Protein AF-A0A524NDJ4-F1 (afdb_monomer_lite)

pLDDT: mean 71.88, std 26.7, range [24.34, 98.19]

Foldseek 3Di:
DDDLAEWWQFDAQDFDDDPATDQFHGFDSALQRGQRHHPDDPPDDWDWDWDDDAQKIWIDINNHTRDIAGADPDDDADPSNVRHGADLAKDDKDKDPADDPDDDDDDPDDDDADDSPGDDPDDHDPDVVVSNVSSVLSPDPPPDPDDDDDDDDDDDDTITIGDIRDDDDDDDDDPDDDDDDDDDDDPDDDDDDDDDDDDDDDDDDDD

Structure (mmCIF, N/CA/C/O backbone):
data_AF-A0A524NDJ4-F1
#
_entry.id   AF-A0A524NDJ4-F1
#
loop_
_atom_site.group_PDB
_atom_site.id
_atom_site.type_symbol
_atom_site.label_atom_id
_atom_site.label_alt_id
_atom_site.label_comp_id
_atom_site.label_asym_id
_atom_site.label_entity_id
_atom_site.label_seq_id
_atom_site.pdbx_PDB_ins_code
_atom_site.Cartn_x
_atom_site.Cartn_y
_atom_site.Cartn_z
_atom_site.occupancy
_atom_site.B_iso_or_equiv
_atom_site.auth_seq_id
_atom_site.auth_comp_id
_atom_site.auth_asym_id
_atom_site.auth_atom_id
_atom_site.pdbx_PDB_model_num
ATOM 1 N N . GLY A 1 1 ? 8.875 11.543 -3.351 1.00 58.53 1 GLY A N 1
ATOM 2 C CA . GLY A 1 1 ? 9.087 11.482 -1.891 1.00 58.53 1 GLY A CA 1
ATOM 3 C C . GLY A 1 1 ? 8.157 10.458 -1.271 1.00 58.53 1 GLY A C 1
ATOM 4 O O . GLY A 1 1 ? 7.139 10.135 -1.882 1.00 58.53 1 GLY A O 1
ATOM 5 N N . TRP A 1 2 ? 8.506 9.949 -0.090 1.00 69.38 2 TRP A N 1
ATOM 6 C CA . TRP A 1 2 ? 7.704 8.969 0.651 1.00 69.38 2 TRP A CA 1
ATOM 7 C C . TRP A 1 2 ? 6.523 9.639 1.365 1.00 69.38 2 TRP A C 1
ATOM 9 O O . TRP A 1 2 ? 6.675 10.766 1.848 1.00 69.38 2 TRP A O 1
ATOM 19 N N . PRO A 1 3 ? 5.351 8.985 1.448 1.00 73.50 3 PRO A N 1
ATOM 20 C CA . PRO A 1 3 ? 4.228 9.531 2.195 1.00 73.50 3 PRO A CA 1
ATOM 21 C C . PRO A 1 3 ? 4.535 9.499 3.696 1.00 73.50 3 PRO A C 1
ATOM 23 O O . PRO A 1 3 ? 4.896 8.463 4.250 1.00 73.50 3 PRO A O 1
ATOM 26 N N . ALA A 1 4 ? 4.322 10.617 4.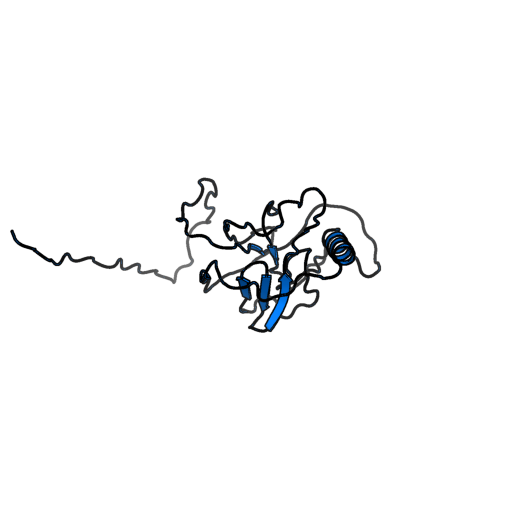385 1.00 83.75 4 ALA A N 1
ATOM 27 C CA . ALA A 1 4 ? 4.364 10.628 5.848 1.00 83.75 4 ALA A CA 1
ATOM 28 C C . ALA A 1 4 ? 3.087 10.033 6.473 1.00 83.75 4 ALA A C 1
ATOM 30 O O . ALA A 1 4 ? 3.078 9.701 7.656 1.00 83.75 4 ALA A O 1
ATOM 31 N N . LYS A 1 5 ? 1.988 9.945 5.706 1.00 89.44 5 LYS A N 1
ATOM 32 C CA . LYS A 1 5 ? 0.666 9.533 6.193 1.00 89.44 5 LYS A CA 1
ATOM 33 C C . LYS A 1 5 ? -0.017 8.535 5.264 1.00 89.44 5 LYS A C 1
ATOM 35 O O . LYS A 1 5 ? 0.136 8.626 4.049 1.00 89.44 5 LYS A O 1
ATOM 40 N N . GLY A 1 6 ? -0.836 7.660 5.843 1.00 91.56 6 GLY A N 1
ATOM 41 C CA . GLY A 1 6 ? -1.653 6.701 5.100 1.00 91.56 6 GLY A CA 1
ATOM 42 C C . GLY A 1 6 ? -0.872 5.499 4.573 1.00 91.56 6 GLY A C 1
ATOM 43 O O . GLY A 1 6 ? 0.225 5.192 5.043 1.00 91.56 6 GLY A O 1
ATOM 44 N N . TYR A 1 7 ? -1.465 4.808 3.600 1.00 93.38 7 TYR A N 1
ATOM 45 C CA . TYR A 1 7 ? -0.903 3.599 3.005 1.00 93.38 7 TYR A CA 1
ATOM 46 C C . TYR A 1 7 ? -0.592 3.776 1.538 1.00 93.38 7 TYR A C 1
ATOM 48 O O . TYR A 1 7 ? -1.306 4.447 0.796 1.00 93.38 7 TYR A O 1
ATOM 56 N 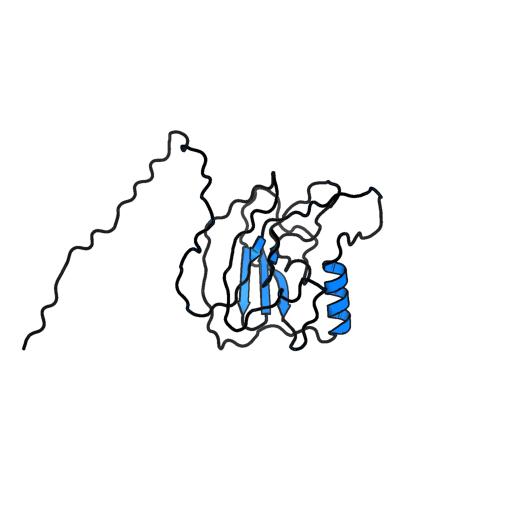N . GLU A 1 8 ? 0.463 3.088 1.145 1.00 92.06 8 GLU A N 1
ATOM 57 C CA . GLU A 1 8 ? 1.015 3.037 -0.189 1.00 92.06 8 GLU A CA 1
ATOM 58 C C . GLU A 1 8 ? 0.610 1.697 -0.818 1.00 92.06 8 GLU A C 1
ATOM 60 O O . GLU A 1 8 ? 1.023 0.640 -0.344 1.00 92.06 8 GLU A O 1
ATOM 65 N N . CYS A 1 9 ? -0.250 1.733 -1.838 1.00 94.50 9 CYS A N 1
ATOM 66 C CA . CYS A 1 9 ? -0.604 0.563 -2.639 1.00 94.50 9 CYS A CA 1
ATOM 67 C C . CYS A 1 9 ? 0.308 0.489 -3.870 1.00 94.50 9 CYS A C 1
ATOM 69 O O . CYS A 1 9 ? 0.137 1.230 -4.843 1.00 94.50 9 CYS A O 1
ATOM 71 N N . GLN A 1 10 ? 1.282 -0.408 -3.798 1.00 92.69 10 GLN A N 1
ATOM 72 C CA . GLN A 1 10 ? 2.419 -0.505 -4.705 1.00 92.69 10 GLN A CA 1
ATOM 73 C C . GLN A 1 10 ? 2.003 -0.754 -6.156 1.00 92.69 10 GLN A C 1
ATOM 75 O O . GLN A 1 10 ? 1.121 -1.583 -6.400 1.00 92.69 10 GLN A O 1
ATOM 80 N N . VAL A 1 11 ? 2.689 -0.102 -7.098 1.00 91.25 11 VAL A N 1
ATOM 81 C CA . VAL A 1 11 ? 2.641 -0.352 -8.546 1.00 91.25 11 VAL A CA 1
ATOM 82 C C . VAL A 1 11 ? 4.051 -0.729 -9.011 1.00 91.25 11 VAL A C 1
ATOM 84 O O . VAL A 1 11 ? 4.899 0.129 -9.204 1.00 91.25 11 VAL A O 1
ATOM 87 N N . LEU A 1 12 ? 4.318 -2.019 -9.199 1.00 89.81 12 LEU A N 1
ATOM 88 C CA . LEU A 1 12 ? 5.576 -2.524 -9.756 1.00 89.81 12 LEU A CA 1
ATOM 89 C C . LEU A 1 12 ? 5.376 -3.931 -10.312 1.00 89.81 12 LEU A C 1
ATOM 91 O O . LEU A 1 12 ? 5.031 -4.847 -9.567 1.00 89.81 12 LEU A O 1
ATOM 95 N N . ASN A 1 13 ? 5.614 -4.121 -11.606 1.00 88.31 13 ASN A N 1
ATOM 96 C CA . ASN A 1 13 ? 5.444 -5.430 -12.241 1.00 88.31 13 ASN A CA 1
ATOM 97 C C . ASN A 1 13 ? 6.769 -6.181 -12.391 1.00 88.31 13 ASN A C 1
ATOM 99 O O . ASN A 1 13 ? 6.789 -7.404 -12.270 1.00 88.31 13 ASN A O 1
ATOM 103 N N . SER A 1 14 ? 7.874 -5.469 -12.598 1.00 82.50 14 SER A N 1
ATOM 104 C CA . SER A 1 14 ? 9.197 -6.062 -12.737 1.00 82.50 14 SER A CA 1
ATOM 105 C C . SER A 1 14 ? 10.231 -5.314 -11.911 1.00 82.50 14 SER A C 1
ATOM 107 O O . SER A 1 14 ? 10.083 -4.141 -11.575 1.00 82.50 14 SER A O 1
ATOM 109 N N . THR A 1 15 ? 11.293 -6.024 -11.560 1.00 77.06 15 THR A N 1
ATOM 110 C CA . THR A 1 15 ? 12.385 -5.494 -10.754 1.00 77.06 15 THR A CA 1
ATOM 111 C C . THR A 1 15 ? 13.563 -5.217 -11.671 1.00 77.06 15 THR A C 1
ATOM 113 O O . THR A 1 15 ? 14.050 -6.133 -12.337 1.00 77.06 15 THR A O 1
ATOM 116 N N . ILE A 1 16 ? 14.044 -3.980 -11.708 1.00 69.62 16 ILE A N 1
ATOM 117 C CA . ILE A 1 16 ? 15.276 -3.662 -12.430 1.00 69.62 16 ILE A CA 1
ATOM 118 C C . ILE A 1 16 ? 16.456 -4.015 -11.513 1.00 69.62 16 ILE A C 1
ATOM 120 O O . ILE A 1 16 ? 16.467 -3.571 -10.362 1.00 69.62 16 ILE A O 1
ATOM 124 N N . PRO A 1 17 ? 17.437 -4.809 -11.979 1.00 65.44 17 PRO A N 1
ATOM 125 C CA . PRO A 1 17 ? 18.647 -5.067 -11.212 1.00 65.44 17 PRO A CA 1
ATOM 126 C C . PRO A 1 17 ? 19.398 -3.767 -10.904 1.00 65.44 17 PRO A C 1
ATOM 128 O O . PRO A 1 17 ? 19.637 -2.946 -11.787 1.00 65.44 17 PRO A O 1
ATOM 131 N N . GLY A 1 18 ? 19.791 -3.611 -9.646 1.00 64.62 18 GLY A N 1
ATOM 132 C CA . GLY A 1 18 ? 20.558 -2.484 -9.126 1.00 64.62 18 GLY A CA 1
ATOM 133 C C . GLY A 1 18 ? 20.988 -2.770 -7.688 1.00 64.62 18 GLY A C 1
ATOM 134 O O . GLY A 1 18 ? 20.806 -3.886 -7.196 1.00 64.62 18 GLY A O 1
ATOM 135 N N . ASP A 1 19 ? 21.531 -1.768 -6.997 1.00 66.25 19 ASP A N 1
ATOM 136 C CA . ASP A 1 19 ? 22.015 -1.921 -5.613 1.00 66.25 19 ASP A CA 1
ATOM 137 C C . ASP A 1 19 ? 20.895 -2.324 -4.642 1.00 66.25 19 ASP A C 1
ATOM 139 O O . ASP A 1 19 ? 21.097 -3.098 -3.700 1.00 66.25 19 ASP A O 1
ATOM 143 N N . TYR A 1 20 ? 19.687 -1.826 -4.911 1.00 71.00 20 TYR A N 1
ATOM 144 C CA . TYR A 1 20 ? 18.453 -2.263 -4.285 1.00 71.00 20 TYR A CA 1
ATOM 145 C C . TYR A 1 20 ? 17.540 -2.904 -5.325 1.00 71.00 20 TYR A C 1
ATOM 147 O O . TYR A 1 20 ? 17.194 -2.287 -6.330 1.00 71.00 20 TYR A O 1
ATOM 155 N N . MET A 1 21 ? 17.106 -4.127 -5.036 1.00 75.12 21 MET A N 1
ATOM 156 C CA . MET A 1 21 ? 16.065 -4.803 -5.792 1.00 75.12 21 MET A CA 1
ATOM 157 C C . MET A 1 21 ? 14.775 -4.763 -4.972 1.00 75.12 21 MET A C 1
ATOM 159 O O . MET A 1 21 ? 14.687 -5.360 -3.898 1.00 75.12 21 MET A O 1
ATOM 163 N N . GLU A 1 22 ? 13.786 -4.016 -5.460 1.00 84.06 22 GLU A N 1
ATOM 164 C CA . GLU A 1 22 ? 12.467 -3.970 -4.835 1.00 84.06 22 GLU A CA 1
ATOM 165 C C . GLU A 1 22 ? 11.721 -5.269 -5.126 1.00 84.06 22 GLU A C 1
ATOM 167 O O . GLU A 1 22 ? 11.470 -5.582 -6.279 1.00 84.06 22 GLU A O 1
ATOM 172 N N . HIS A 1 23 ? 11.343 -6.012 -4.091 1.00 85.69 23 HIS A N 1
ATOM 173 C CA . HIS A 1 23 ? 10.599 -7.265 -4.239 1.00 85.69 23 HIS A CA 1
ATOM 174 C C . HIS A 1 23 ? 9.114 -7.130 -3.891 1.00 85.69 23 HIS A C 1
ATOM 176 O O . HIS A 1 23 ? 8.357 -8.078 -4.082 1.00 85.69 23 HIS A O 1
ATOM 182 N N . LYS A 1 24 ? 8.684 -5.975 -3.377 1.00 90.50 24 LYS A N 1
ATOM 183 C CA . LYS A 1 24 ? 7.279 -5.664 -3.107 1.00 90.50 24 LYS A CA 1
ATOM 184 C C . LYS A 1 24 ? 6.656 -5.192 -4.418 1.00 90.50 24 LYS A C 1
ATOM 186 O O . LYS A 1 24 ? 7.003 -4.129 -4.932 1.00 90.50 24 LYS A O 1
ATOM 191 N N . LEU A 1 25 ? 5.768 -6.008 -4.971 1.00 92.06 25 LEU A N 1
ATOM 192 C CA . LEU A 1 25 ? 5.211 -5.850 -6.315 1.00 92.06 25 LEU A CA 1
ATOM 193 C C . LEU A 1 25 ? 3.777 -5.312 -6.281 1.00 92.06 25 LEU A C 1
ATOM 195 O O . LEU A 1 25 ? 3.197 -5.104 -5.209 1.00 92.06 25 LEU A O 1
ATOM 199 N N . SER A 1 26 ? 3.210 -5.083 -7.465 1.00 93.81 26 SER A N 1
ATOM 200 C CA . SER A 1 26 ? 1.846 -4.597 -7.679 1.00 93.81 26 SER A CA 1
ATOM 201 C C . SER A 1 26 ? 0.826 -5.335 -6.817 1.00 93.81 26 SER A C 1
ATOM 203 O O . SER A 1 26 ? 0.775 -6.564 -6.797 1.00 93.81 26 SER A O 1
ATOM 205 N N . GLY A 1 27 ? 0.004 -4.566 -6.105 1.00 94.69 27 GLY A N 1
ATOM 206 C CA . GLY A 1 27 ? -0.961 -5.090 -5.138 1.00 94.69 27 GLY A CA 1
ATOM 207 C C . GLY A 1 27 ? -0.459 -5.091 -3.693 1.00 94.69 27 GLY A C 1
ATOM 208 O O . GLY A 1 27 ? -1.268 -5.240 -2.785 1.00 94.69 27 GLY A O 1
ATOM 209 N N . SER A 1 28 ? 0.833 -4.883 -3.434 1.00 95.94 28 SER A N 1
ATOM 210 C CA . SER A 1 28 ? 1.324 -4.767 -2.055 1.00 95.94 28 SER A CA 1
AT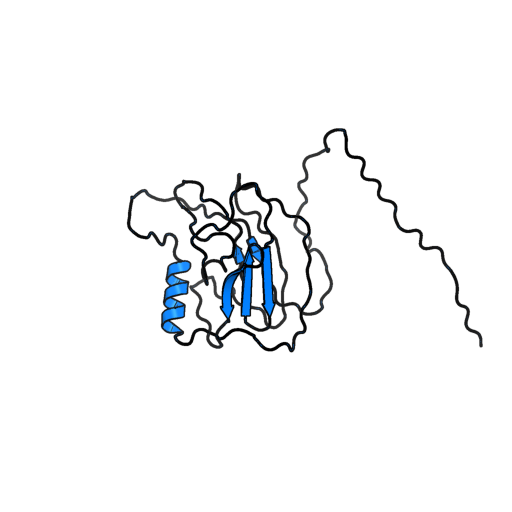OM 211 C C . SER A 1 28 ? 0.729 -3.549 -1.349 1.00 95.94 28 SER A C 1
ATOM 213 O O . SER A 1 28 ? 0.743 -2.445 -1.890 1.00 95.94 28 SER A O 1
ATOM 215 N N . ILE A 1 29 ? 0.311 -3.725 -0.099 1.00 95.75 29 ILE A N 1
ATOM 216 C CA . ILE A 1 29 ? 0.190 -2.637 0.872 1.00 95.75 29 ILE A CA 1
ATOM 217 C C . ILE A 1 29 ? 1.594 -2.453 1.447 1.00 95.75 29 ILE A C 1
ATOM 219 O O . ILE A 1 29 ? 2.018 -3.187 2.345 1.00 95.75 29 ILE A O 1
ATOM 223 N N . TYR A 1 30 ? 2.350 -1.536 0.848 1.00 92.19 30 TYR A N 1
ATOM 224 C CA . TYR A 1 30 ? 3.804 -1.486 0.936 1.00 92.19 30 TYR A CA 1
ATOM 225 C C . TYR A 1 30 ? 4.301 -1.492 2.385 1.00 92.19 30 TYR A C 1
ATOM 227 O O . TYR A 1 30 ? 3.903 -0.648 3.199 1.00 92.19 30 TYR A O 1
ATOM 235 N N . ALA A 1 31 ? 5.200 -2.443 2.662 1.00 90.94 31 ALA A N 1
ATOM 236 C CA . ALA A 1 31 ? 5.851 -2.683 3.950 1.00 90.94 31 ALA A CA 1
ATOM 237 C C . ALA A 1 31 ? 4.908 -3.099 5.100 1.00 90.94 31 ALA A C 1
ATOM 239 O O . ALA A 1 31 ? 5.311 -3.095 6.259 1.00 90.94 31 ALA A O 1
ATOM 240 N N . VAL A 1 32 ? 3.675 -3.500 4.776 1.00 93.50 32 VAL A N 1
ATOM 241 C CA . VAL A 1 32 ? 2.678 -3.991 5.743 1.00 93.50 32 VAL A CA 1
ATOM 242 C C . VAL A 1 32 ? 2.147 -5.358 5.316 1.00 93.50 32 VAL A C 1
ATOM 244 O O . VAL A 1 32 ? 2.192 -6.316 6.086 1.00 93.50 32 VAL A O 1
ATOM 247 N N . ARG A 1 33 ? 1.701 -5.482 4.061 1.00 94.81 33 ARG A N 1
ATOM 248 C CA . ARG A 1 33 ? 1.271 -6.740 3.432 1.00 94.81 33 ARG A CA 1
ATOM 249 C C . ARG A 1 33 ? 1.726 -6.765 1.985 1.00 94.81 33 ARG A C 1
ATOM 251 O O . ARG A 1 33 ? 1.169 -6.065 1.145 1.00 94.81 33 ARG A O 1
ATOM 258 N N . ASN A 1 34 ? 2.753 -7.555 1.700 1.00 93.94 34 ASN A N 1
ATOM 259 C CA . ASN A 1 34 ? 3.436 -7.502 0.413 1.00 93.94 34 ASN A CA 1
ATOM 260 C C . ASN A 1 34 ? 3.098 -8.694 -0.478 1.00 93.94 34 ASN A C 1
ATOM 262 O O . ASN A 1 34 ? 3.023 -9.835 -0.025 1.00 93.94 34 ASN A O 1
ATOM 266 N N . VAL A 1 35 ? 2.976 -8.398 -1.766 1.00 93.31 35 VAL A N 1
ATOM 267 C CA . VAL A 1 35 ? 2.930 -9.353 -2.865 1.00 93.31 35 VAL A CA 1
ATOM 268 C C . VAL A 1 35 ? 4.345 -9.484 -3.414 1.00 93.31 35 VAL A C 1
ATOM 270 O O . VAL A 1 35 ? 4.940 -8.500 -3.845 1.00 93.31 35 VAL A O 1
ATOM 273 N N . TRP A 1 36 ? 4.882 -10.701 -3.401 1.00 90.94 36 TRP A N 1
ATOM 274 C CA . TRP A 1 36 ? 6.275 -10.974 -3.787 1.00 90.94 36 TRP A CA 1
ATOM 275 C C . TRP A 1 36 ? 6.424 -11.560 -5.191 1.00 90.94 36 TRP A C 1
ATOM 277 O O . TRP A 1 36 ? 7.534 -11.715 -5.692 1.00 90.94 36 TRP A O 1
ATOM 287 N N . LYS A 1 37 ? 5.306 -11.917 -5.831 1.00 88.75 37 LYS A N 1
ATOM 288 C CA . LYS A 1 37 ? 5.282 -12.501 -7.172 1.00 88.75 37 LYS A CA 1
ATOM 289 C C . LYS A 1 37 ? 4.436 -11.642 -8.097 1.00 88.75 37 LYS A C 1
ATOM 291 O O . LYS A 1 37 ? 3.276 -11.368 -7.798 1.00 88.75 37 LYS A O 1
ATOM 296 N N . ALA A 1 38 ? 5.016 -11.254 -9.228 1.00 86.75 38 ALA A N 1
ATOM 297 C CA . ALA A 1 38 ? 4.306 -10.505 -10.246 1.00 86.75 38 ALA A CA 1
ATOM 298 C C . ALA A 1 38 ? 3.164 -11.362 -10.793 1.00 86.75 38 ALA A C 1
ATOM 300 O O . ALA A 1 38 ? 3.357 -12.521 -11.163 1.00 86.75 38 ALA A O 1
ATOM 301 N N . VAL A 1 39 ? 1.974 -10.777 -10.846 1.00 82.19 39 VAL A N 1
ATOM 302 C CA . VAL A 1 39 ? 0.797 -11.391 -11.472 1.00 82.19 39 VAL A CA 1
ATOM 303 C C . VAL A 1 39 ? 0.518 -10.808 -12.857 1.00 82.19 39 VAL A C 1
ATOM 305 O O . VAL A 1 39 ? -0.415 -11.257 -13.511 1.00 82.19 39 VAL A O 1
ATOM 308 N N . GLN A 1 40 ? 1.296 -9.810 -13.292 1.00 88.19 40 GLN A N 1
ATOM 309 C CA . GLN A 1 40 ? 1.165 -9.095 -14.565 1.00 88.19 40 GLN A CA 1
ATOM 310 C C . GLN A 1 40 ? 2.546 -8.748 -15.130 1.00 88.19 40 GLN A C 1
ATOM 312 O O . GLN A 1 40 ? 3.476 -8.500 -14.362 1.00 88.19 40 GLN A O 1
ATOM 317 N N . ALA A 1 41 ? 2.664 -8.719 -16.459 1.00 89.38 41 ALA A N 1
ATOM 318 C CA . ALA A 1 41 ? 3.884 -8.321 -17.153 1.00 89.38 41 ALA A CA 1
ATOM 319 C C . ALA A 1 41 ? 3.985 -6.791 -17.304 1.00 89.38 41 ALA A C 1
ATOM 321 O O . ALA A 1 41 ? 3.018 -6.049 -17.107 1.00 89.38 41 ALA A O 1
ATOM 322 N N . ASP A 1 42 ? 5.170 -6.298 -17.662 1.00 89.44 42 ASP A N 1
ATOM 323 C CA . ASP A 1 42 ? 5.336 -4.901 -18.066 1.00 89.44 42 ASP A CA 1
ATOM 324 C C . ASP A 1 42 ? 4.639 -4.618 -19.398 1.00 89.44 42 ASP A C 1
ATOM 326 O O . ASP A 1 42 ? 4.526 -5.491 -20.256 1.00 89.44 42 ASP A O 1
ATOM 330 N N . LYS A 1 43 ? 4.249 -3.353 -19.604 1.00 89.12 43 LYS A N 1
ATOM 331 C CA . LYS A 1 43 ? 3.631 -2.844 -20.847 1.00 89.12 43 LYS A CA 1
ATOM 332 C C . LYS A 1 43 ? 2.263 -3.454 -21.183 1.00 89.12 43 LYS A C 1
ATOM 334 O O . LYS A 1 43 ? 1.732 -3.191 -22.261 1.00 89.12 43 LYS A O 1
ATOM 339 N N . GLU A 1 44 ? 1.656 -4.178 -20.248 1.00 93.06 44 GLU A N 1
ATOM 340 C CA . GLU A 1 44 ? 0.288 -4.677 -20.350 1.00 93.06 44 GLU A CA 1
ATOM 341 C C . GLU A 1 44 ? -0.658 -3.880 -19.447 1.00 93.06 44 GLU A C 1
ATOM 343 O O . GLU A 1 44 ? -0.319 -3.487 -18.328 1.00 93.06 44 GLU A O 1
ATOM 348 N N . TRP A 1 45 ? -1.870 -3.624 -19.942 1.00 93.75 45 TRP A N 1
ATOM 349 C CA . TRP A 1 45 ? -2.911 -2.994 -19.139 1.00 93.75 45 TRP A CA 1
ATOM 350 C C . TRP A 1 45 ? -3.539 -4.020 -18.200 1.00 93.75 45 TRP A C 1
ATOM 352 O O . TRP A 1 45 ? -4.017 -5.056 -18.651 1.00 93.75 45 TRP A O 1
ATOM 362 N N . TYR A 1 46 ? -3.639 -3.676 -16.920 1.00 95.25 46 TYR A N 1
ATOM 363 C CA . TYR A 1 46 ? -4.372 -4.455 -15.929 1.00 95.25 46 TYR A CA 1
ATOM 364 C C . TYR A 1 46 ? -5.254 -3.546 -15.074 1.00 95.25 46 TYR A C 1
ATOM 366 O O . TYR A 1 46 ? -5.011 -2.344 -14.942 1.00 95.25 46 TYR A O 1
ATOM 374 N N . ASN A 1 47 ? -6.301 -4.127 -14.497 1.00 96.69 47 ASN A N 1
ATOM 375 C CA . ASN A 1 47 ? -7.178 -3.426 -13.572 1.00 96.69 47 ASN A CA 1
ATOM 376 C C . ASN A 1 47 ? -6.600 -3.510 -12.163 1.00 96.69 47 ASN A C 1
ATOM 378 O O . ASN A 1 47 ? -6.417 -4.606 -11.636 1.00 96.69 47 ASN A O 1
ATOM 382 N N . TYR A 1 48 ? -6.379 -2.358 -11.538 1.00 96.88 48 TYR A N 1
ATOM 383 C CA . TYR A 1 48 ? -5.989 -2.264 -10.138 1.00 96.88 48 TYR A CA 1
ATOM 384 C C . TYR A 1 48 ? -7.129 -1.620 -9.352 1.00 96.88 48 TYR A C 1
ATOM 386 O O . TYR A 1 48 ? -7.470 -0.460 -9.572 1.00 96.88 48 TYR A O 1
ATOM 394 N N . THR A 1 49 ? -7.750 -2.389 -8.460 1.00 97.75 49 THR A N 1
ATOM 395 C CA . THR A 1 49 ? -8.760 -1.871 -7.530 1.00 97.75 49 THR A CA 1
ATOM 396 C C . THR A 1 49 ? -8.168 -1.776 -6.135 1.00 97.75 49 THR A C 1
ATOM 398 O O . THR A 1 49 ? -7.566 -2.730 -5.651 1.00 97.75 49 THR A O 1
ATOM 401 N N . ILE A 1 50 ? -8.374 -0.639 -5.479 1.00 97.56 50 ILE A N 1
ATOM 402 C CA . ILE A 1 50 ? -8.059 -0.440 -4.065 1.00 97.56 50 ILE A CA 1
ATOM 403 C C . ILE A 1 50 ? -9.376 -0.134 -3.369 1.00 97.56 50 ILE A C 1
ATOM 405 O O . ILE A 1 50 ? -10.088 0.794 -3.757 1.00 97.56 50 ILE A O 1
ATOM 409 N N . LYS A 1 51 ? -9.714 -0.932 -2.361 1.00 97.19 51 LYS A N 1
ATOM 410 C CA . LYS A 1 51 ? -10.922 -0.772 -1.561 1.00 97.19 51 LYS A CA 1
ATOM 411 C C . LYS A 1 51 ? -10.520 -0.520 -0.116 1.00 97.19 51 LYS A C 1
ATOM 413 O O . LYS A 1 51 ? -9.871 -1.360 0.496 1.00 97.19 51 LYS A O 1
ATOM 418 N N . VAL A 1 52 ? -10.939 0.621 0.419 1.00 96.12 52 VAL A N 1
ATOM 419 C CA . VAL A 1 52 ? -10.802 0.956 1.839 1.00 96.12 52 VAL A CA 1
ATOM 420 C C . VAL A 1 52 ? -12.201 1.005 2.432 1.00 96.12 52 VAL A C 1
ATOM 422 O O . VAL A 1 52 ? -13.012 1.823 2.007 1.00 96.12 52 VAL A O 1
ATOM 425 N N . GLN A 1 53 ? -12.504 0.106 3.364 1.00 95.19 53 GLN A N 1
ATOM 426 C CA . GLN A 1 53 ? -13.807 0.023 4.026 1.00 95.19 53 GLN A CA 1
ATOM 427 C C . GLN A 1 53 ? -13.595 -0.166 5.526 1.00 95.19 53 GLN A C 1
ATOM 429 O O . GLN A 1 53 ? -13.021 -1.170 5.954 1.00 95.19 53 GLN A O 1
ATOM 434 N N . GLY A 1 54 ? -14.052 0.803 6.320 1.00 93.31 54 GLY A N 1
ATOM 435 C CA . GLY A 1 54 ? -13.706 0.871 7.736 1.00 93.31 54 GLY A CA 1
ATOM 436 C C . GLY A 1 54 ? -12.185 0.846 7.914 1.00 93.31 54 GLY A C 1
ATOM 437 O O . GLY A 1 54 ? -11.478 1.676 7.344 1.00 93.31 54 GLY A O 1
ATOM 438 N N . LYS A 1 55 ? -11.684 -0.143 8.660 1.00 95.00 55 LYS A N 1
ATOM 439 C CA . LYS A 1 55 ? -10.245 -0.351 8.897 1.00 95.00 55 LYS A CA 1
ATOM 440 C C . LYS A 1 55 ? -9.559 -1.321 7.931 1.00 95.00 55 LYS A C 1
ATOM 442 O O . LYS A 1 55 ? -8.363 -1.567 8.083 1.00 95.00 55 LYS A O 1
ATOM 447 N N . THR A 1 56 ? -10.287 -1.885 6.968 1.00 97.25 56 THR A N 1
ATOM 448 C CA . THR A 1 56 ? -9.735 -2.862 6.024 1.00 97.25 56 THR A CA 1
ATOM 449 C C . THR A 1 56 ? -9.338 -2.193 4.714 1.00 97.25 56 THR A C 1
ATOM 451 O O . THR A 1 56 ? -10.130 -1.479 4.095 1.00 97.25 56 THR A O 1
ATOM 454 N N . ILE A 1 57 ? -8.120 -2.485 4.270 1.00 97.88 57 ILE A N 1
ATOM 455 C CA . ILE A 1 57 ? -7.579 -2.155 2.956 1.00 97.88 57 ILE A CA 1
ATOM 456 C C . ILE A 1 57 ? -7.469 -3.460 2.175 1.00 97.88 57 ILE A C 1
ATOM 458 O O . ILE A 1 57 ? -6.837 -4.410 2.633 1.00 97.88 57 ILE A O 1
ATOM 462 N N . GLN A 1 58 ? -8.062 -3.492 0.988 1.00 98.19 58 GLN A N 1
ATOM 463 C CA . GLN A 1 58 ? -7.946 -4.595 0.043 1.00 98.19 58 GLN A CA 1
ATOM 464 C C . GLN A 1 58 ? -7.423 -4.065 -1.288 1.00 98.19 58 GLN A C 1
ATOM 466 O O . GLN A 1 58 ? -7.926 -3.071 -1.819 1.00 98.19 58 GLN A O 1
ATOM 471 N N . THR A 1 59 ? -6.438 -4.752 -1.846 1.00 97.88 59 THR A N 1
ATOM 472 C CA . THR A 1 59 ? -5.927 -4.515 -3.194 1.00 97.88 59 THR A CA 1
ATOM 473 C C . THR A 1 59 ? -6.322 -5.679 -4.090 1.00 97.88 59 THR A C 1
ATOM 475 O O . THR A 1 59 ? -6.248 -6.841 -3.695 1.00 97.88 59 THR A O 1
ATOM 478 N N . PHE A 1 60 ? -6.734 -5.380 -5.318 1.00 97.50 60 PHE A N 1
ATOM 479 C CA . PHE A 1 60 ? -7.094 -6.389 -6.307 1.00 97.50 60 PHE A CA 1
ATOM 480 C C . PHE A 1 60 ? -6.392 -6.109 -7.625 1.00 97.50 60 PHE A C 1
ATOM 482 O O . PHE A 1 60 ? -6.437 -4.982 -8.124 1.00 97.50 60 PHE A O 1
ATOM 489 N N . ILE A 1 61 ? -5.827 -7.155 -8.221 1.00 96.31 61 ILE A N 1
ATOM 490 C CA . ILE A 1 61 ? -5.236 -7.118 -9.556 1.00 96.31 61 ILE A CA 1
ATOM 491 C C . ILE A 1 61 ? -6.079 -8.002 -10.468 1.00 96.31 61 ILE A C 1
ATOM 493 O O . ILE A 1 61 ? -6.257 -9.189 -10.206 1.00 96.31 61 ILE A O 1
ATOM 497 N N . ASN A 1 62 ? -6.652 -7.412 -11.517 1.00 95.50 62 ASN A N 1
ATOM 498 C CA . ASN A 1 62 ? -7.595 -8.075 -12.422 1.00 95.50 62 ASN A CA 1
ATOM 499 C C . ASN A 1 62 ? -8.755 -8.775 -11.689 1.00 95.50 62 ASN A C 1
ATOM 501 O O . ASN A 1 62 ? -9.196 -9.853 -12.072 1.00 95.50 62 ASN A O 1
ATOM 505 N N . GLY A 1 63 ? -9.251 -8.145 -10.620 1.00 95.88 63 GLY A N 1
ATOM 506 C CA . GLY A 1 63 ? -10.362 -8.655 -9.809 1.00 95.88 63 GLY A CA 1
ATOM 507 C C . GLY A 1 63 ? -9.979 -9.740 -8.798 1.00 95.88 63 GLY A C 1
ATOM 508 O O . GLY A 1 63 ? -10.805 -10.085 -7.959 1.00 95.88 63 GLY A O 1
ATOM 509 N N . MET A 1 64 ? -8.741 -10.241 -8.820 1.00 95.81 64 MET A N 1
ATOM 510 C CA . MET A 1 64 ? -8.240 -11.187 -7.822 1.00 95.81 64 MET A CA 1
ATOM 511 C C . MET A 1 64 ? -7.658 -10.438 -6.627 1.00 95.81 64 MET A C 1
ATOM 513 O O . MET A 1 64 ? -6.905 -9.481 -6.815 1.00 95.81 64 MET A O 1
ATOM 517 N N . LEU A 1 65 ? -7.994 -10.872 -5.410 1.00 96.31 65 LEU A N 1
ATOM 518 C CA . LEU A 1 65 ? -7.441 -10.305 -4.180 1.00 96.31 65 LEU A CA 1
ATOM 519 C C . LEU A 1 65 ? -5.921 -10.513 -4.157 1.00 96.31 65 LEU A C 1
ATOM 521 O O . LEU A 1 65 ? -5.447 -11.641 -4.274 1.00 96.31 65 LEU A O 1
ATOM 525 N N . ALA A 1 66 ? -5.173 -9.421 -4.024 1.00 96.25 66 ALA A N 1
ATOM 526 C CA . ALA A 1 66 ? -3.715 -9.421 -4.025 1.00 96.25 66 ALA A CA 1
ATOM 527 C C . ALA A 1 66 ? -3.158 -9.275 -2.604 1.00 96.25 66 ALA A C 1
ATOM 529 O O . ALA A 1 66 ? -2.303 -10.054 -2.193 1.00 96.25 66 ALA A O 1
ATOM 530 N N . ALA A 1 67 ? -3.675 -8.316 -1.835 1.00 96.50 67 ALA A N 1
ATOM 531 C CA . ALA A 1 67 ? -3.379 -8.166 -0.419 1.00 96.50 67 ALA A CA 1
ATOM 532 C C . ALA A 1 67 ? -4.608 -7.663 0.344 1.00 96.50 67 ALA A C 1
ATOM 534 O O . ALA A 1 67 ? -5.434 -6.912 -0.179 1.00 96.50 67 ALA A O 1
ATOM 535 N N . GL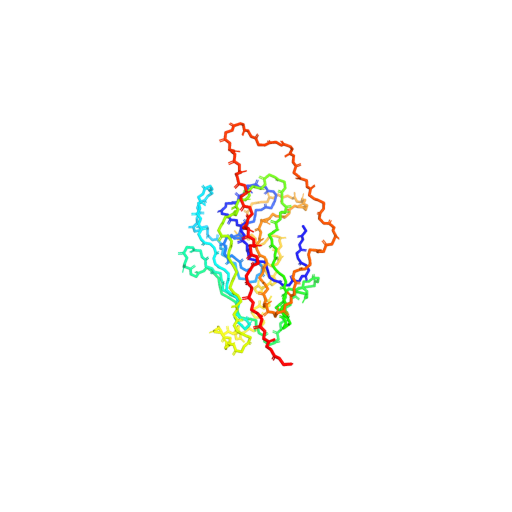U A 1 68 ? -4.693 -8.057 1.610 1.00 97.62 68 GLU A N 1
ATOM 536 C CA . GLU A 1 68 ? -5.687 -7.577 2.559 1.00 97.62 68 GLU A CA 1
ATOM 537 C C . GLU A 1 68 ? -5.008 -7.262 3.888 1.00 97.62 68 GLU A C 1
ATOM 539 O O . GLU A 1 68 ? -4.158 -8.017 4.364 1.00 97.62 68 GLU A O 1
ATOM 544 N N . TYR A 1 69 ? -5.388 -6.138 4.485 1.00 97.44 69 TYR A N 1
ATOM 545 C CA . TYR A 1 69 ? -4.940 -5.738 5.807 1.00 97.44 69 TYR A CA 1
ATOM 546 C C . TYR A 1 69 ? -6.067 -5.036 6.545 1.00 97.44 69 TYR A C 1
ATOM 548 O O . TYR A 1 69 ? -6.650 -4.092 6.016 1.00 97.44 69 TYR A O 1
ATOM 556 N N . THR A 1 70 ? -6.330 -5.452 7.780 1.00 97.69 70 THR A N 1
ATOM 557 C CA . THR A 1 70 ? -7.216 -4.723 8.687 1.00 97.69 70 THR A CA 1
ATOM 558 C C . THR A 1 70 ? -6.391 -4.139 9.816 1.00 97.69 70 THR A C 1
ATOM 560 O O . THR A 1 70 ? -5.683 -4.872 10.505 1.00 97.69 70 THR A O 1
ATOM 563 N N . GLU A 1 71 ? -6.472 -2.823 10.010 1.00 96.12 71 GLU A N 1
ATOM 564 C CA . GLU A 1 71 ? -5.746 -2.173 11.097 1.00 96.12 71 GLU A CA 1
ATOM 565 C C . GLU A 1 71 ? -6.228 -2.667 12.469 1.00 96.12 71 GLU A C 1
ATOM 567 O O . GLU A 1 71 ? -7.422 -2.542 12.776 1.00 96.12 71 GLU A O 1
ATOM 572 N N . PRO A 1 72 ? -5.325 -3.164 13.332 1.00 95.88 72 PRO A N 1
ATOM 573 C CA . PRO A 1 72 ? -5.660 -3.436 14.723 1.00 95.88 72 PRO A CA 1
ATOM 574 C C . PRO A 1 72 ? -5.986 -2.152 15.495 1.00 95.88 72 PRO A C 1
ATOM 576 O O . PRO A 1 72 ? -5.697 -1.032 15.066 1.00 95.88 72 PRO A O 1
ATOM 579 N N . ALA A 1 73 ? -6.637 -2.310 16.649 1.00 92.56 73 ALA A N 1
ATOM 580 C CA . ALA A 1 73 ? -6.883 -1.195 17.564 1.00 92.56 73 ALA A CA 1
ATOM 581 C C . ALA A 1 73 ? -5.564 -0.630 18.115 1.00 92.56 73 ALA A C 1
ATOM 583 O O . ALA A 1 73 ? -5.378 0.586 18.137 1.00 92.56 73 ALA A O 1
ATOM 584 N N . GLU A 1 74 ? -4.645 -1.521 18.483 1.00 94.31 74 GLU A N 1
ATOM 585 C CA . GLU A 1 74 ? -3.283 -1.194 18.888 1.00 94.31 74 GLU A CA 1
ATOM 586 C C . GLU A 1 74 ? -2.346 -1.373 17.693 1.00 94.31 74 GLU A C 1
ATOM 588 O O . GLU A 1 74 ? -2.122 -2.482 17.211 1.00 94.31 74 GLU A O 1
ATOM 593 N N . LEU A 1 75 ? -1.834 -0.256 17.174 1.00 93.38 75 LEU A N 1
ATOM 594 C CA . LEU A 1 75 ? -1.043 -0.227 15.951 1.00 93.38 75 LEU A CA 1
ATOM 595 C C . LEU A 1 75 ? 0.420 0.079 16.254 1.00 93.38 75 LEU A C 1
ATOM 597 O O . LEU A 1 75 ? 0.749 1.184 16.683 1.00 93.38 75 LEU A O 1
ATOM 601 N N . TRP A 1 76 ? 1.305 -0.862 15.940 1.00 95.44 76 TRP A N 1
ATOM 602 C CA . TRP A 1 76 ? 2.744 -0.624 15.971 1.00 95.44 76 TRP A CA 1
ATOM 603 C C . TRP A 1 76 ? 3.279 -0.214 14.591 1.00 95.44 76 TRP A C 1
ATOM 605 O O . TRP A 1 76 ? 2.901 -0.784 13.562 1.00 95.44 76 TRP A O 1
ATOM 615 N N . ARG A 1 77 ? 4.183 0.771 14.556 1.00 93.31 77 ARG A N 1
ATOM 616 C CA . ARG A 1 77 ? 4.932 1.202 13.365 1.00 93.31 77 ARG A CA 1
ATOM 617 C C . ARG A 1 77 ? 6.389 1.483 13.751 1.00 93.31 77 ARG A C 1
ATOM 619 O O . ARG A 1 77 ? 6.629 1.875 14.892 1.00 93.31 77 ARG A O 1
ATOM 626 N N . PRO A 1 78 ? 7.352 1.295 12.831 1.00 90.81 78 PRO A N 1
ATOM 627 C CA . PRO A 1 78 ? 8.734 1.681 13.079 1.00 90.81 78 PRO A CA 1
ATOM 628 C C . PRO A 1 78 ? 8.864 3.204 13.225 1.00 90.81 78 PRO A C 1
ATOM 630 O O . PRO A 1 78 ? 8.011 3.960 12.754 1.00 90.81 78 PRO A O 1
ATOM 633 N N . GLU A 1 79 ? 9.952 3.635 13.861 1.00 90.00 79 GLU A N 1
ATOM 634 C CA . GLU A 1 79 ? 10.261 5.050 14.074 1.00 90.00 79 GLU A CA 1
ATOM 635 C C . GLU A 1 79 ? 10.290 5.829 12.746 1.00 90.00 79 GLU A C 1
ATOM 637 O O . GLU A 1 79 ? 10.856 5.378 11.744 1.00 90.00 79 GLU A O 1
ATOM 642 N N . GLY A 1 80 ? 9.637 6.992 12.731 1.00 87.19 80 GLY A N 1
ATOM 643 C CA . GLY A 1 80 ? 9.477 7.859 11.563 1.00 87.19 80 GLY A CA 1
ATOM 644 C C . GLY A 1 80 ? 8.342 7.455 10.614 1.00 87.19 80 GLY A C 1
ATOM 645 O O . GLY A 1 80 ? 8.159 8.093 9.574 1.00 87.19 80 GLY A O 1
ATOM 646 N N . TRP A 1 81 ? 7.610 6.375 10.910 1.00 88.94 81 TRP A N 1
ATOM 647 C CA . TRP A 1 81 ? 6.500 5.849 10.101 1.00 88.94 81 TRP A CA 1
ATOM 648 C C . TRP A 1 81 ? 5.170 5.832 10.870 1.00 88.94 81 TRP A C 1
ATOM 650 O O . TRP A 1 81 ? 4.201 5.202 10.443 1.00 88.94 81 TRP A O 1
ATOM 660 N N . GLU A 1 82 ? 5.080 6.553 11.986 1.00 90.62 82 GLU A N 1
ATOM 661 C CA . GLU A 1 82 ? 3.926 6.591 12.894 1.00 90.62 82 GLU A CA 1
ATOM 662 C C . GLU A 1 82 ? 2.648 7.092 12.204 1.00 90.62 82 GLU A C 1
ATOM 664 O O . GLU A 1 82 ? 1.527 6.758 12.598 1.00 90.62 82 GLU A O 1
ATOM 669 N N . GLY A 1 83 ? 2.805 7.896 11.148 1.00 89.69 83 GLY A N 1
ATOM 670 C CA . GLY A 1 83 ? 1.702 8.397 10.334 1.00 89.69 83 GLY A CA 1
ATOM 671 C C . GLY A 1 83 ? 1.145 7.388 9.325 1.00 89.69 83 GLY A C 1
ATOM 672 O O . GLY A 1 83 ? 0.078 7.648 8.761 1.00 89.69 83 GLY A O 1
ATOM 673 N N . ARG A 1 84 ? 1.799 6.237 9.100 1.00 91.19 84 ARG A N 1
ATOM 674 C CA . ARG A 1 84 ? 1.328 5.184 8.179 1.00 91.19 84 ARG A CA 1
ATOM 675 C C . ARG A 1 84 ? 0.186 4.375 8.790 1.00 91.19 84 ARG A C 1
ATOM 677 O O . ARG A 1 84 ? 0.337 3.206 9.148 1.00 91.19 84 ARG A O 1
ATOM 684 N N . LYS A 1 85 ? -0.950 5.051 8.924 1.00 93.56 85 LYS A N 1
ATOM 685 C CA . LYS A 1 85 ? -2.223 4.551 9.430 1.00 93.56 85 LYS A CA 1
ATOM 686 C C . LYS A 1 85 ? -3.398 5.228 8.729 1.00 93.56 85 LYS A C 1
ATOM 688 O O . LYS A 1 85 ? -3.229 6.301 8.140 1.00 93.56 85 LYS A O 1
ATOM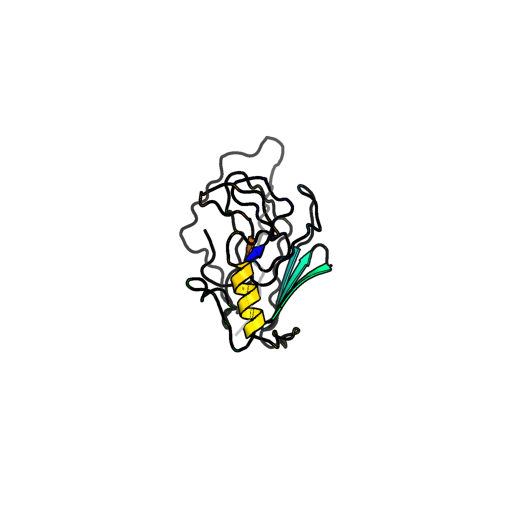 693 N N . LEU A 1 86 ? -4.581 4.625 8.791 1.00 92.50 86 LEU A N 1
ATOM 694 C CA . LEU A 1 86 ? -5.801 5.198 8.249 1.00 92.50 86 LEU A CA 1
ATOM 695 C C . LEU A 1 86 ? -6.197 6.398 9.103 1.00 92.50 86 LEU A C 1
ATOM 697 O O . LEU A 1 86 ? -6.132 6.394 10.333 1.00 92.50 86 LEU A O 1
ATOM 701 N N . SER A 1 87 ? -6.599 7.459 8.416 1.00 89.94 87 SER A N 1
ATOM 702 C CA . SER A 1 87 ? -7.166 8.631 9.062 1.00 89.94 87 SER A CA 1
ATOM 703 C C . SER A 1 87 ? -8.652 8.382 9.321 1.00 89.94 87 SER A C 1
ATOM 705 O O . SER A 1 87 ? -9.372 8.100 8.359 1.00 89.94 87 SER A O 1
ATOM 707 N N . PRO A 1 88 ? -9.145 8.534 10.564 1.00 84.62 88 PRO A N 1
ATOM 708 C CA . PRO A 1 88 ? -10.569 8.384 10.857 1.00 84.62 88 PRO A CA 1
ATOM 709 C C . PRO A 1 88 ? -11.413 9.460 10.167 1.00 84.62 88 PRO A C 1
ATOM 711 O O . PRO A 1 88 ? -12.587 9.243 9.910 1.00 84.62 88 PRO A O 1
ATOM 714 N N . THR A 1 89 ? -10.813 10.608 9.831 1.00 84.00 89 THR A N 1
ATOM 715 C CA . THR A 1 89 ? -11.492 11.707 9.134 1.00 84.00 89 THR A CA 1
ATOM 716 C C . THR A 1 89 ? -11.325 11.645 7.617 1.00 84.00 89 THR A C 1
ATOM 718 O O . THR A 1 89 ? -11.655 12.595 6.909 1.00 84.00 89 THR A O 1
ATOM 721 N N . GLY A 1 90 ? -10.731 10.569 7.108 1.00 82.19 90 GLY A N 1
ATOM 722 C CA . GLY A 1 90 ? -10.373 10.450 5.709 1.00 82.19 90 GLY A CA 1
ATOM 723 C C . GLY A 1 90 ? -9.122 11.217 5.278 1.00 82.19 90 GLY A C 1
ATOM 724 O O . GLY A 1 90 ? -8.371 11.743 6.105 1.00 82.19 90 GLY A O 1
ATOM 725 N N . GLY A 1 91 ? -8.860 11.223 3.971 1.00 84.62 91 GLY A N 1
ATOM 726 C CA . GLY A 1 91 ? -7.674 11.830 3.372 1.00 84.62 91 GLY A CA 1
ATOM 727 C C . GLY A 1 91 ? -7.739 11.942 1.849 1.00 84.62 91 GLY A C 1
ATOM 728 O O . GLY A 1 91 ? -8.791 11.786 1.233 1.00 84.62 91 GLY A O 1
ATOM 729 N N . THR A 1 92 ? -6.587 12.201 1.237 1.00 86.75 92 THR A N 1
ATOM 730 C CA . THR A 1 92 ? -6.418 12.260 -0.219 1.00 86.75 92 THR A CA 1
ATOM 731 C C . THR A 1 92 ? -5.751 10.994 -0.750 1.00 86.75 92 THR A C 1
ATOM 733 O O . THR A 1 92 ? -5.038 10.297 -0.028 1.00 86.75 92 THR A O 1
ATOM 736 N N . PHE A 1 93 ? -5.963 10.703 -2.034 1.00 88.00 93 PHE A N 1
ATOM 737 C CA . PHE A 1 93 ? -5.096 9.799 -2.782 1.00 88.00 93 PHE A CA 1
ATOM 738 C C . PHE A 1 93 ? -4.212 10.620 -3.709 1.00 88.00 93 PHE A C 1
ATOM 740 O O . PHE A 1 93 ? -4.588 11.705 -4.152 1.00 88.00 93 PHE A O 1
ATOM 747 N N . ALA A 1 94 ? -3.042 10.086 -4.026 1.00 87.12 94 ALA A N 1
ATOM 748 C CA . ALA A 1 94 ? -2.208 10.617 -5.088 1.00 87.12 94 ALA A CA 1
ATOM 749 C C . ALA A 1 94 ? -1.502 9.470 -5.801 1.00 87.12 94 ALA A C 1
ATOM 751 O O . ALA A 1 94 ? -1.371 8.374 -5.250 1.00 87.12 94 ALA A O 1
ATOM 752 N N . PHE A 1 95 ? -1.047 9.760 -7.016 1.00 88.00 95 PHE A N 1
ATOM 753 C CA . PHE A 1 95 ? -0.126 8.914 -7.754 1.00 88.00 95 PHE A CA 1
ATOM 754 C C . PHE A 1 95 ? 1.293 9.374 -7.450 1.00 88.00 95 PHE A C 1
ATOM 756 O O . PHE A 1 95 ? 1.625 10.550 -7.599 1.00 88.00 95 PHE A O 1
ATOM 763 N N . GLN A 1 96 ? 2.128 8.456 -6.993 1.00 80.06 96 GLN A N 1
ATOM 764 C CA . GLN A 1 96 ? 3.526 8.736 -6.725 1.00 80.06 96 GLN A CA 1
ATOM 765 C C . GLN A 1 96 ? 4.338 8.615 -8.022 1.00 80.06 96 GLN A C 1
ATOM 767 O O . GLN A 1 96 ? 4.291 7.587 -8.695 1.00 80.06 96 GLN A O 1
ATOM 772 N N . CYS A 1 97 ? 5.112 9.654 -8.337 1.00 73.06 97 CYS A N 1
ATOM 773 C CA . CYS A 1 97 ? 6.154 9.633 -9.365 1.00 73.06 97 CYS A CA 1
ATOM 774 C C . CYS A 1 97 ? 7.498 9.677 -8.645 1.00 73.06 97 CYS A C 1
ATOM 776 O O . CYS A 1 97 ? 7.925 10.743 -8.197 1.00 73.06 97 CYS A O 1
ATOM 778 N N . HIS A 1 98 ? 8.094 8.511 -8.417 1.00 64.19 98 HIS A N 1
ATOM 779 C CA . HIS A 1 98 ? 9.209 8.411 -7.483 1.00 64.19 98 HIS A CA 1
ATOM 780 C C . HIS A 1 98 ? 10.583 8.394 -8.167 1.00 64.19 98 HIS A C 1
ATOM 782 O O . HIS A 1 98 ? 11.492 9.061 -7.672 1.00 64.19 98 HIS A O 1
ATOM 788 N N . ASP A 1 99 ? 10.723 7.714 -9.315 1.00 66.06 99 ASP A N 1
ATOM 789 C CA . ASP A 1 99 ? 12.045 7.324 -9.830 1.00 66.06 99 ASP A CA 1
ATOM 790 C C . ASP A 1 99 ? 12.363 7.855 -11.233 1.00 66.06 99 ASP A C 1
ATOM 792 O O . ASP A 1 99 ? 11.515 7.784 -12.130 1.00 66.06 99 ASP A O 1
ATOM 796 N N . PRO A 1 100 ? 13.608 8.301 -11.476 1.00 62.47 100 PRO A N 1
ATOM 797 C CA . PRO A 1 100 ? 14.110 8.551 -12.821 1.00 62.47 100 PRO A CA 1
ATOM 798 C C . PRO A 1 100 ? 14.074 7.270 -13.671 1.00 62.47 100 PRO A C 1
ATOM 800 O O . PRO A 1 100 ? 14.653 6.254 -13.300 1.00 62.47 100 PRO A O 1
ATOM 803 N N . GLY A 1 101 ? 13.404 7.313 -14.824 1.00 69.19 101 GLY A N 1
ATOM 804 C CA . GLY A 1 101 ? 13.349 6.196 -15.779 1.00 69.19 101 GLY A CA 1
ATOM 805 C C . GLY A 1 101 ? 12.185 5.218 -15.582 1.00 69.19 101 GLY A C 1
ATOM 806 O O . GLY A 1 101 ? 11.856 4.491 -16.519 1.00 69.19 101 GLY A O 1
ATOM 807 N N . SER A 1 102 ? 11.502 5.244 -14.433 1.00 73.81 102 SER A N 1
ATOM 808 C CA . SER A 1 102 ? 10.240 4.518 -14.254 1.00 73.81 102 SER A CA 1
ATOM 809 C C . SER A 1 102 ? 9.120 5.236 -15.002 1.00 73.81 102 SER A C 1
ATOM 811 O O . SER A 1 102 ? 8.795 6.387 -14.709 1.00 73.81 102 SER A O 1
ATOM 813 N N . VAL A 1 103 ? 8.498 4.547 -15.958 1.00 82.31 103 VAL A N 1
ATOM 814 C CA . VAL A 1 103 ? 7.342 5.065 -16.697 1.00 82.31 103 VAL A CA 1
ATOM 815 C C . VAL A 1 103 ? 6.118 4.243 -16.332 1.00 82.31 103 VAL A C 1
ATOM 817 O O . VAL A 1 103 ? 6.066 3.044 -16.595 1.00 82.31 103 VAL A O 1
ATOM 820 N N . VAL A 1 104 ? 5.112 4.905 -15.767 1.00 86.75 104 VAL A N 1
ATOM 821 C CA . VAL A 1 104 ? 3.790 4.319 -15.537 1.00 86.75 104 VAL A CA 1
ATOM 822 C C . VAL A 1 104 ? 2.731 5.194 -16.178 1.00 86.75 104 VAL A C 1
ATOM 824 O O . VAL A 1 104 ? 2.765 6.418 -16.070 1.00 86.75 104 VAL A O 1
ATOM 827 N N . ALA A 1 105 ? 1.781 4.544 -16.844 1.00 90.00 105 ALA A N 1
ATOM 828 C CA . ALA A 1 105 ? 0.621 5.184 -17.433 1.00 90.00 105 ALA A CA 1
ATOM 829 C C . ALA A 1 105 ? -0.645 4.720 -16.709 1.00 90.00 105 ALA A C 1
ATOM 831 O O . ALA A 1 105 ? -0.847 3.527 -16.489 1.00 90.00 105 ALA A O 1
ATOM 832 N N . TYR A 1 106 ? -1.522 5.668 -16.389 1.00 92.00 106 TYR A N 1
ATOM 833 C CA . TYR A 1 106 ? -2.828 5.402 -15.797 1.00 92.00 106 TYR A CA 1
ATOM 834 C C . TYR A 1 106 ? -3.925 5.807 -16.782 1.00 92.00 106 TYR A C 1
ATOM 836 O O . TYR A 1 106 ? -3.809 6.816 -17.476 1.00 92.00 106 TYR A O 1
ATOM 844 N N . LYS A 1 107 ? -5.014 5.036 -16.834 1.00 93.56 107 LYS A N 1
ATOM 845 C CA . LYS A 1 107 ? -6.230 5.386 -17.581 1.00 93.56 107 LYS A CA 1
ATOM 846 C C . LYS A 1 107 ? -7.463 4.882 -16.842 1.00 93.56 107 LYS A C 1
ATOM 848 O O . LYS A 1 107 ? -7.356 3.986 -16.011 1.00 93.56 107 LYS A O 1
ATOM 853 N N . ASN A 1 108 ? -8.631 5.427 -17.180 1.00 96.50 108 ASN A N 1
ATOM 854 C CA . ASN A 1 108 ? -9.923 5.009 -16.620 1.00 96.50 108 ASN A CA 1
ATOM 855 C C . ASN A 1 108 ? -9.991 5.087 -15.082 1.00 96.50 108 ASN A C 1
ATOM 857 O O . ASN A 1 108 ? -10.621 4.245 -14.443 1.00 96.50 108 ASN A O 1
ATOM 861 N N . ILE A 1 109 ? -9.351 6.100 -14.493 1.00 94.88 109 ILE A N 1
ATOM 862 C CA . ILE A 1 109 ? -9.342 6.316 -13.044 1.00 94.88 109 ILE A CA 1
ATOM 863 C C . ILE A 1 109 ? -10.758 6.682 -12.593 1.00 94.88 109 ILE A C 1
ATOM 865 O O . ILE A 1 109 ? -11.349 7.644 -13.084 1.00 94.88 109 ILE A O 1
ATOM 869 N N . LYS A 1 110 ? -11.300 5.906 -11.654 1.00 94.94 110 LYS A N 1
ATOM 870 C CA . LYS A 1 110 ? -12.622 6.122 -11.063 1.00 94.94 110 LYS A CA 1
ATOM 871 C C . LYS A 1 110 ? -12.517 6.026 -9.554 1.00 94.94 110 LYS A C 1
ATOM 873 O O . LYS A 1 110 ? -11.791 5.187 -9.031 1.00 94.94 110 LYS A O 1
ATOM 878 N N . VAL A 1 111 ? -13.292 6.857 -8.873 1.00 94.31 111 VAL A N 1
ATOM 879 C CA . VAL A 1 111 ? -13.395 6.857 -7.417 1.00 94.31 111 VAL A CA 1
ATOM 880 C C . VAL A 1 111 ? -14.862 6.745 -7.056 1.00 94.31 111 VAL A C 1
ATOM 882 O O . VAL A 1 111 ? -15.695 7.481 -7.585 1.00 94.31 111 VAL A O 1
ATOM 885 N N . LYS A 1 112 ? -15.173 5.814 -6.158 1.00 94.31 112 LYS A N 1
ATOM 886 C CA . LYS A 1 112 ? -16.498 5.670 -5.566 1.00 94.31 112 LYS A CA 1
ATOM 887 C C . LYS A 1 112 ? -16.351 5.788 -4.049 1.00 94.31 112 LYS A C 1
ATOM 889 O O . LYS A 1 112 ? -15.826 4.853 -3.445 1.00 94.31 112 LYS A O 1
ATOM 894 N N . PRO A 1 113 ? -16.803 6.896 -3.442 1.00 92.50 113 PRO A N 1
ATOM 895 C CA . PRO A 1 113 ? -16.922 6.984 -1.994 1.00 92.50 113 PRO A CA 1
ATOM 896 C C . PRO A 1 113 ? -17.805 5.852 -1.462 1.00 92.50 113 PRO A C 1
ATOM 898 O O . PRO A 1 113 ? -18.815 5.497 -2.081 1.00 92.50 113 PRO A O 1
ATOM 901 N N . LEU A 1 114 ? -17.410 5.276 -0.332 1.00 91.00 114 LEU A N 1
ATOM 902 C CA . LEU A 1 114 ? -18.218 4.314 0.412 1.00 91.00 114 LEU A CA 1
ATOM 903 C C . LEU A 1 114 ? -18.917 5.030 1.573 1.00 91.00 114 LEU A C 1
ATOM 905 O O . LEU A 1 114 ? -18.526 6.138 1.931 1.00 91.00 114 LEU A O 1
ATOM 909 N N . ALA A 1 115 ? -19.975 4.428 2.120 1.00 90.44 115 ALA A N 1
ATOM 910 C CA . ALA A 1 115 ? -20.631 4.985 3.297 1.00 90.44 115 ALA A CA 1
ATOM 911 C C . ALA A 1 115 ? -19.745 4.801 4.541 1.00 90.44 115 ALA A C 1
ATOM 913 O O . ALA A 1 115 ? -19.074 3.776 4.686 1.00 90.44 115 ALA A O 1
ATOM 914 N N . ASP A 1 116 ? -19.744 5.809 5.413 1.00 83.94 116 ASP A N 1
ATOM 915 C CA . ASP A 1 116 ? -18.851 5.883 6.577 1.00 83.94 116 ASP A CA 1
ATOM 916 C C . ASP A 1 116 ? -19.229 4.887 7.689 1.00 83.94 116 ASP A C 1
ATOM 918 O O . ASP A 1 116 ? -18.422 4.588 8.564 1.00 83.94 116 ASP A O 1
ATOM 922 N N . ASP A 1 117 ? -20.460 4.380 7.670 1.00 88.69 117 ASP A N 1
ATOM 923 C CA . ASP A 1 117 ? -21.031 3.459 8.655 1.00 88.69 117 ASP A CA 1
ATOM 924 C C . ASP A 1 117 ? -20.952 1.987 8.227 1.00 88.69 117 ASP A C 1
ATOM 926 O O . ASP A 1 117 ? -21.451 1.102 8.927 1.00 88.69 117 ASP A O 1
ATOM 930 N N . LEU A 1 118 ? -20.312 1.697 7.088 1.00 91.50 118 LEU A N 1
ATOM 931 C CA . LEU A 1 118 ? -20.119 0.317 6.663 1.00 91.50 118 LEU A CA 1
ATOM 932 C C . LEU A 1 118 ? -19.243 -0.438 7.673 1.00 91.50 118 LEU A C 1
ATOM 934 O O . LEU A 1 118 ? -18.189 0.064 8.080 1.00 91.50 118 LEU A O 1
ATOM 938 N N . PRO A 1 119 ? -19.610 -1.683 8.026 1.00 93.50 119 PRO A N 1
ATOM 939 C CA . PRO A 1 119 ? -18.794 -2.490 8.917 1.00 93.50 119 PRO A CA 1
ATOM 940 C C . PRO A 1 119 ? -17.419 -2.748 8.296 1.00 93.50 119 PRO A C 1
ATOM 942 O O . PRO A 1 119 ? -17.286 -2.894 7.077 1.00 93.50 119 PRO A O 1
ATOM 945 N N . THR A 1 120 ? -16.392 -2.836 9.141 1.00 94.94 120 THR A N 1
ATOM 946 C CA . THR A 1 120 ? -15.060 -3.286 8.713 1.00 94.94 120 THR A CA 1
ATOM 947 C C . THR A 1 120 ? -15.168 -4.758 8.295 1.00 94.94 120 THR A C 1
ATOM 949 O O . THR A 1 120 ? -15.587 -5.568 9.118 1.00 94.94 120 THR A O 1
ATOM 952 N N . PRO A 1 121 ? -14.874 -5.114 7.030 1.00 95.62 121 PRO A N 1
ATOM 953 C CA . PRO A 1 121 ? -15.155 -6.452 6.516 1.00 95.62 121 PRO A CA 1
ATOM 954 C C . PRO A 1 121 ? -14.109 -7.499 6.915 1.00 95.62 121 PRO A C 1
ATOM 956 O O . PRO A 1 121 ? -14.443 -8.678 6.970 1.00 95.62 121 PRO A O 1
ATOM 959 N N . GLY A 1 122 ? -12.859 -7.090 7.138 1.00 94.94 122 GLY A N 1
ATOM 960 C CA . GLY A 1 122 ? -11.775 -7.993 7.511 1.00 94.94 122 GLY A CA 1
ATOM 961 C C . GLY A 1 122 ? -11.565 -8.068 9.021 1.00 94.94 122 GLY A C 1
ATOM 962 O O . GLY A 1 122 ? -12.073 -7.247 9.788 1.00 94.94 122 GLY A O 1
ATOM 963 N N . THR A 1 123 ? -10.756 -9.036 9.438 1.00 96.75 123 THR A N 1
ATOM 964 C CA . THR A 1 123 ? -10.359 -9.221 10.838 1.00 96.75 123 THR A CA 1
ATOM 965 C C . THR A 1 123 ? -8.937 -8.689 11.037 1.00 96.75 123 THR A C 1
ATOM 967 O O . THR A 1 123 ? -8.071 -8.956 10.197 1.00 96.75 123 THR A O 1
ATOM 970 N N . PRO A 1 124 ? -8.661 -7.910 12.098 1.00 96.00 124 PRO A N 1
ATOM 971 C CA . PRO A 1 124 ? -7.293 -7.540 12.445 1.00 96.00 124 PRO A CA 1
ATOM 972 C C . PRO A 1 124 ? -6.418 -8.765 12.760 1.00 96.00 124 PRO A C 1
ATOM 974 O O . PRO A 1 124 ? -6.952 -9.809 13.130 1.00 96.00 124 PRO A O 1
ATOM 977 N N . PRO A 1 125 ? -5.082 -8.652 12.670 1.00 94.69 125 PRO A N 1
ATOM 978 C CA . PRO A 1 125 ? -4.180 -9.689 13.165 1.00 94.69 125 PRO A CA 1
ATOM 979 C C . PRO A 1 125 ? -4.438 -9.982 14.648 1.00 94.69 125 PRO A C 1
ATOM 981 O O . PRO A 1 125 ? -4.548 -9.052 15.445 1.00 94.69 125 PRO A O 1
ATOM 984 N N . GLU A 1 126 ? -4.526 -11.262 15.008 1.00 95.06 126 GLU A N 1
ATOM 985 C CA . GLU A 1 126 ? -4.726 -11.690 16.400 1.00 95.06 126 GLU A CA 1
ATOM 986 C C . GLU A 1 126 ? -3.440 -11.535 17.225 1.00 95.06 126 GLU A C 1
ATOM 988 O O . GLU A 1 126 ? -3.476 -11.056 18.356 1.00 95.06 126 GLU A O 1
ATOM 993 N N . ASP A 1 127 ? -2.296 -11.890 16.634 1.00 96.50 127 ASP A N 1
ATOM 994 C CA . ASP A 1 127 ? -0.973 -11.746 17.242 1.00 96.50 127 ASP A CA 1
ATOM 995 C C . ASP A 1 127 ? -0.320 -10.429 16.796 1.00 96.50 127 ASP A C 1
ATOM 997 O O . ASP A 1 127 ? 0.259 -10.316 15.709 1.00 96.50 127 ASP A O 1
ATOM 1001 N N . LEU A 1 128 ? -0.442 -9.408 17.646 1.00 96.12 128 LEU A N 1
ATOM 1002 C CA . LEU A 1 128 ? 0.096 -8.074 17.381 1.00 96.12 128 LEU A CA 1
ATOM 1003 C C . LEU A 1 128 ? 1.625 -8.010 17.483 1.00 96.12 128 LEU A C 1
ATOM 1005 O O . LEU A 1 128 ? 2.242 -7.150 16.850 1.00 96.12 128 LEU A O 1
ATOM 1009 N N . GLU A 1 129 ? 2.246 -8.907 18.249 1.00 95.69 129 GLU A N 1
ATOM 1010 C CA . GLU A 1 129 ? 3.702 -8.965 18.357 1.00 95.69 129 GLU A CA 1
ATOM 1011 C C . GLU A 1 129 ? 4.297 -9.544 17.074 1.00 95.69 129 GLU A C 1
ATOM 1013 O O . GLU A 1 129 ? 5.208 -8.954 16.483 1.00 95.69 129 GLU A O 1
ATOM 1018 N N . PHE A 1 130 ? 3.732 -10.649 16.585 1.00 94.88 130 PHE A N 1
ATOM 1019 C CA . PHE A 1 130 ? 4.113 -11.219 15.299 1.00 94.88 130 PHE A CA 1
ATOM 1020 C C . PHE A 1 130 ? 3.840 -10.245 14.150 1.00 94.88 130 PHE A C 1
ATOM 1022 O O . PHE A 1 130 ? 4.677 -10.073 13.261 1.00 94.88 130 PHE A O 1
ATOM 1029 N N . GLU A 1 131 ? 2.719 -9.525 14.204 1.00 94.62 131 GLU A N 1
ATOM 1030 C CA . GLU A 1 131 ? 2.422 -8.466 13.245 1.00 94.62 131 GLU A CA 1
ATOM 1031 C C . GLU A 1 131 ? 3.501 -7.377 13.229 1.00 94.62 131 GLU A C 1
ATOM 1033 O O . GLU A 1 131 ? 3.983 -6.981 12.162 1.00 94.62 131 GLU A O 1
ATOM 1038 N N . ALA A 1 132 ? 3.922 -6.909 14.405 1.00 94.62 132 ALA A N 1
ATOM 1039 C CA . ALA A 1 132 ? 4.990 -5.927 14.518 1.00 94.62 132 ALA A CA 1
ATOM 1040 C C . ALA A 1 132 ? 6.308 -6.456 13.930 1.00 94.62 132 ALA A C 1
ATOM 1042 O O . ALA A 1 132 ? 7.016 -5.713 13.248 1.00 94.62 132 ALA A O 1
ATOM 1043 N N . GLN A 1 133 ? 6.622 -7.742 14.118 1.00 94.31 133 GLN A N 1
ATOM 1044 C CA . GLN A 1 133 ? 7.800 -8.369 13.512 1.00 94.31 133 GLN A CA 1
ATOM 1045 C C . GLN A 1 133 ? 7.719 -8.404 11.980 1.00 94.31 133 GLN A C 1
ATOM 1047 O O . GLN A 1 133 ? 8.703 -8.057 11.321 1.00 94.31 133 GLN A O 1
ATOM 1052 N N . ILE A 1 134 ? 6.559 -8.748 11.406 1.00 92.31 134 ILE A N 1
ATOM 1053 C CA . ILE A 1 134 ? 6.340 -8.718 9.951 1.00 92.31 134 ILE A CA 1
ATOM 1054 C C . ILE A 1 134 ? 6.559 -7.305 9.413 1.00 92.31 134 ILE A C 1
ATOM 1056 O O . ILE A 1 134 ? 7.332 -7.122 8.472 1.00 92.31 134 ILE A O 1
ATOM 1060 N N . VAL A 1 135 ? 5.918 -6.297 10.013 1.00 92.50 135 VAL A N 1
ATOM 1061 C CA . VAL A 1 135 ? 6.042 -4.896 9.579 1.00 92.50 135 VAL A CA 1
ATOM 1062 C C . VAL A 1 135 ? 7.482 -4.407 9.727 1.00 92.50 135 VAL A C 1
ATOM 1064 O O . VAL A 1 135 ? 8.017 -3.766 8.821 1.00 92.50 135 VAL A O 1
ATOM 1067 N N . LYS A 1 136 ? 8.158 -4.756 10.828 1.00 92.50 136 LYS A N 1
ATOM 1068 C CA . LYS A 1 136 ? 9.572 -4.432 11.042 1.00 92.50 136 LYS A CA 1
ATOM 1069 C C . LYS A 1 136 ? 10.428 -5.004 9.917 1.00 92.50 136 LYS A C 1
ATOM 1071 O O . LYS A 1 136 ? 11.159 -4.250 9.281 1.00 92.50 136 LYS A O 1
ATOM 1076 N N . LEU A 1 137 ? 10.293 -6.293 9.623 1.00 90.06 137 LEU A N 1
ATOM 1077 C CA . LEU A 1 137 ? 11.050 -6.974 8.573 1.00 90.06 137 LEU A CA 1
ATOM 1078 C C . LEU A 1 137 ? 10.731 -6.440 7.171 1.00 90.06 137 LEU A C 1
ATOM 1080 O O . LEU A 1 137 ? 11.609 -6.330 6.323 1.00 90.06 137 LEU A O 1
ATOM 1084 N N . ALA A 1 138 ? 9.473 -6.086 6.925 1.00 87.25 138 ALA A N 1
ATOM 1085 C CA . ALA A 1 138 ? 9.024 -5.552 5.648 1.00 87.25 138 ALA A CA 1
ATOM 1086 C C . ALA A 1 138 ? 9.463 -4.093 5.415 1.00 87.25 138 ALA A C 1
ATOM 1088 O O . ALA A 1 138 ? 9.602 -3.669 4.264 1.00 87.25 138 ALA A O 1
ATOM 1089 N N . SER A 1 139 ? 9.669 -3.329 6.491 1.00 83.19 139 SER A N 1
ATOM 1090 C CA . SER A 1 139 ? 10.166 -1.947 6.456 1.00 83.19 139 SER A CA 1
ATOM 1091 C C . SER A 1 139 ? 11.690 -1.859 6.315 1.00 83.19 139 SER A C 1
ATOM 1093 O O . SER A 1 139 ? 12.210 -0.864 5.798 1.00 83.19 139 SER A O 1
ATOM 1095 N N . THR A 1 140 ? 12.424 -2.901 6.719 1.00 77.38 140 THR A N 1
ATOM 1096 C CA . THR A 1 140 ? 13.878 -2.929 6.590 1.00 77.38 140 THR A CA 1
ATOM 1097 C C . THR A 1 140 ? 14.290 -3.228 5.153 1.00 77.38 140 THR A C 1
ATOM 1099 O O . THR A 1 140 ? 13.854 -4.165 4.489 1.00 77.38 140 THR A O 1
ATOM 1102 N N . THR A 1 141 ? 15.159 -2.368 4.638 1.00 57.75 141 THR A N 1
ATOM 1103 C CA . THR A 1 141 ? 15.774 -2.514 3.321 1.00 57.75 141 THR A CA 1
ATOM 1104 C C . THR A 1 141 ? 17.209 -3.002 3.554 1.00 57.75 141 THR A C 1
ATOM 1106 O O . THR A 1 141 ? 17.960 -2.242 4.164 1.00 57.75 141 THR A O 1
ATOM 1109 N N . PRO A 1 142 ? 17.619 -4.221 3.147 1.00 56.06 142 PRO A N 1
ATOM 1110 C CA . PRO A 1 142 ? 16.932 -5.171 2.279 1.00 56.06 142 PRO A CA 1
ATOM 1111 C C . PRO A 1 142 ? 16.595 -6.472 3.029 1.00 56.06 142 PRO A C 1
ATOM 1113 O O . PRO A 1 142 ? 17.500 -7.218 3.407 1.00 56.06 142 PRO A O 1
ATOM 1116 N N . TYR A 1 143 ? 15.321 -6.826 3.196 1.00 43.00 143 TYR A N 1
ATOM 1117 C CA . TYR A 1 143 ? 15.018 -8.234 3.455 1.00 43.00 143 TYR A CA 1
ATOM 1118 C C . TYR A 1 143 ? 15.429 -9.056 2.220 1.00 43.00 143 TYR A C 1
ATOM 1120 O O . TYR A 1 143 ? 14.745 -9.062 1.200 1.00 43.00 143 TYR A O 1
ATOM 1128 N N . ARG A 1 144 ? 16.611 -9.681 2.300 1.00 45.97 144 ARG A N 1
ATOM 1129 C CA . ARG A 1 144 ? 17.156 -10.630 1.324 1.00 45.97 144 ARG A CA 1
ATOM 1130 C C . ARG A 1 144 ? 16.810 -12.043 1.790 1.00 45.97 144 ARG A C 1
ATOM 1132 O O . ARG A 1 144 ? 17.350 -12.461 2.817 1.00 45.97 144 ARG A O 1
ATOM 1139 N N . PRO A 1 145 ? 16.005 -12.826 1.063 1.00 40.97 145 PRO A N 1
ATOM 1140 C CA . PRO A 1 145 ? 16.025 -14.271 1.247 1.00 40.97 145 PRO A CA 1
ATOM 1141 C C . PRO A 1 145 ? 17.382 -14.835 0.755 1.00 40.97 145 PRO A C 1
ATOM 1143 O O . PRO A 1 145 ? 17.493 -15.198 -0.404 1.00 40.97 145 PRO A O 1
ATOM 1146 N N . ALA A 1 146 ? 18.404 -14.874 1.633 1.00 30.03 146 ALA A N 1
ATOM 1147 C CA . ALA A 1 146 ? 19.774 -15.427 1.457 1.00 30.03 146 ALA A CA 1
ATOM 1148 C C . ALA A 1 146 ? 20.616 -14.904 0.239 1.00 30.03 146 ALA A C 1
ATOM 1150 O O . ALA A 1 146 ? 20.071 -14.337 -0.699 1.00 30.03 146 ALA A O 1
ATOM 1151 N N . PRO A 1 147 ? 21.973 -14.933 0.264 1.00 40.88 147 PRO A N 1
ATOM 1152 C CA . PRO A 1 147 ? 22.764 -13.784 -0.215 1.00 40.88 147 PRO A CA 1
ATOM 1153 C C . PRO A 1 147 ? 23.474 -13.930 -1.581 1.00 40.88 147 PRO A C 1
ATOM 1155 O O . PRO A 1 147 ? 23.991 -14.990 -1.915 1.00 40.88 147 PRO A O 1
ATOM 1158 N N . LEU A 1 148 ? 23.678 -12.791 -2.267 1.00 29.12 148 LEU A N 1
ATOM 1159 C CA . LEU A 1 148 ? 24.926 -12.466 -2.988 1.00 29.12 148 LEU A CA 1
ATOM 1160 C C . LEU A 1 148 ? 25.275 -10.974 -2.772 1.00 29.12 148 LEU A C 1
ATOM 1162 O O . LEU A 1 148 ? 24.468 -10.090 -3.056 1.00 29.12 148 LEU A O 1
ATOM 1166 N N . SER A 1 149 ? 26.415 -10.688 -2.140 1.00 29.73 149 SER A N 1
ATOM 1167 C CA . SER A 1 149 ? 26.847 -9.366 -1.633 1.00 29.73 149 SER A CA 1
ATOM 1168 C C . SER A 1 149 ? 27.094 -8.298 -2.705 1.00 29.73 149 SER A C 1
ATOM 1170 O O . SER A 1 149 ? 27.675 -8.632 -3.725 1.00 29.73 149 SER A O 1
ATOM 1172 N N . ILE A 1 150 ? 26.759 -7.028 -2.410 1.00 32.31 150 ILE A N 1
ATOM 1173 C CA . ILE A 1 150 ? 27.517 -5.792 -2.746 1.00 32.31 150 ILE A CA 1
ATOM 1174 C C . ILE A 1 150 ? 26.917 -4.570 -2.004 1.00 32.31 150 ILE A C 1
ATOM 1176 O O . ILE A 1 150 ? 25.784 -4.630 -1.529 1.00 32.31 150 ILE A O 1
ATOM 1180 N N . HIS A 1 151 ? 27.738 -3.529 -1.813 1.00 27.17 151 HIS A N 1
ATOM 1181 C CA . HIS A 1 151 ? 27.611 -2.393 -0.881 1.00 27.17 151 HIS A CA 1
ATOM 1182 C C . HIS A 1 151 ? 26.935 -1.121 -1.460 1.00 27.17 151 HIS A C 1
ATOM 1184 O O . HIS A 1 151 ? 27.245 -0.716 -2.570 1.00 27.17 151 HIS A O 1
ATOM 1190 N N . SER A 1 152 ? 26.138 -0.464 -0.596 1.00 31.30 152 SER A N 1
ATOM 1191 C CA . SER A 1 152 ? 25.864 0.985 -0.384 1.00 31.30 152 SER A CA 1
ATOM 1192 C C . SER A 1 152 ? 25.454 1.957 -1.517 1.00 31.30 152 SER A C 1
ATOM 1194 O O . SER A 1 152 ? 26.274 2.334 -2.344 1.00 31.30 152 SER A O 1
ATOM 1196 N N . GLY A 1 153 ? 24.259 2.559 -1.354 1.00 28.42 153 GLY A N 1
ATOM 1197 C CA . GLY A 1 153 ? 23.803 3.839 -1.939 1.00 28.42 153 GLY A CA 1
ATOM 1198 C C . GLY A 1 153 ? 22.273 4.031 -1.789 1.00 28.42 153 GLY A C 1
ATOM 1199 O O . GLY A 1 153 ? 21.550 3.043 -1.911 1.00 28.42 153 GLY A O 1
ATOM 1200 N N . PRO A 1 154 ? 21.719 5.227 -1.469 1.00 36.69 154 PRO A N 1
ATOM 1201 C CA . PRO A 1 154 ? 20.296 5.370 -1.160 1.00 36.69 154 PRO A CA 1
ATOM 1202 C C . PRO A 1 154 ? 19.476 5.726 -2.406 1.00 36.69 154 PRO A C 1
ATOM 1204 O O . PRO A 1 154 ? 19.255 6.897 -2.696 1.00 36.69 154 PRO A O 1
ATOM 1207 N N . HIS A 1 155 ? 18.940 4.721 -3.093 1.00 34.03 155 HIS A N 1
ATOM 1208 C CA . HIS A 1 155 ? 17.875 4.917 -4.079 1.00 34.03 155 HIS A CA 1
ATOM 1209 C C . HIS A 1 155 ? 16.818 3.829 -3.879 1.00 34.03 155 HIS A C 1
ATOM 1211 O O . HIS A 1 155 ? 17.131 2.642 -3.867 1.00 34.03 155 HIS A O 1
ATOM 1217 N N . LYS A 1 156 ? 15.575 4.238 -3.614 1.00 40.22 156 LYS A N 1
ATOM 1218 C CA . LYS A 1 156 ? 14.450 3.330 -3.354 1.00 40.22 156 LYS A CA 1
ATOM 1219 C C . LYS A 1 156 ? 13.349 3.635 -4.355 1.00 40.22 156 LYS A C 1
ATOM 1221 O O . LYS A 1 156 ? 13.030 4.806 -4.514 1.00 40.22 156 LYS A O 1
ATOM 1226 N N . CYS A 1 157 ? 12.821 2.594 -4.991 1.00 44.12 157 CYS A N 1
ATOM 1227 C CA . CYS A 1 157 ? 11.999 2.673 -6.192 1.00 44.12 157 CYS A CA 1
ATOM 1228 C C . CYS A 1 157 ? 10.547 2.258 -5.933 1.00 44.12 157 CYS A C 1
ATOM 1230 O O . CYS A 1 157 ? 10.360 1.265 -5.234 1.00 44.12 157 CYS A O 1
ATOM 1232 N N . CYS A 1 158 ? 9.571 2.977 -6.508 1.00 40.38 158 CYS A N 1
ATOM 1233 C CA . CYS A 1 158 ? 8.276 2.485 -7.020 1.00 40.38 158 CYS A CA 1
ATOM 1234 C C . CYS A 1 158 ? 7.207 3.580 -7.203 1.00 40.38 158 CYS A C 1
ATOM 1236 O O . CYS A 1 158 ? 7.111 4.499 -6.396 1.00 40.38 158 CYS A O 1
ATOM 1238 N N . PRO A 1 159 ? 6.355 3.482 -8.238 1.00 39.72 159 PRO A N 1
ATOM 1239 C CA . PRO A 1 159 ? 5.094 4.215 -8.324 1.00 39.72 159 PRO A CA 1
ATOM 1240 C C . PRO A 1 159 ? 3.998 3.590 -7.443 1.00 39.72 159 PRO A C 1
ATOM 1242 O O . PRO A 1 159 ? 3.970 2.382 -7.227 1.00 39.72 159 PRO A O 1
ATOM 1245 N N . THR A 1 160 ? 3.061 4.415 -6.959 1.00 52.97 160 THR A N 1
ATOM 1246 C CA . THR A 1 160 ? 2.043 4.008 -5.970 1.00 52.97 160 THR A CA 1
ATOM 1247 C C . THR A 1 160 ? 0.759 4.833 -6.087 1.00 52.97 160 THR A C 1
ATOM 1249 O O . THR A 1 160 ? 0.811 6.016 -6.413 1.00 52.97 160 THR A O 1
ATOM 1252 N N . ILE A 1 161 ? -0.391 4.238 -5.753 1.00 55.88 161 ILE A N 1
ATOM 1253 C CA . ILE A 1 161 ? -1.626 4.925 -5.351 1.00 55.88 161 ILE A CA 1
ATOM 1254 C C . ILE A 1 161 ? -1.754 4.977 -3.813 1.00 55.88 161 ILE A C 1
ATOM 1256 O O . ILE A 1 161 ? -1.706 3.942 -3.146 1.00 55.88 161 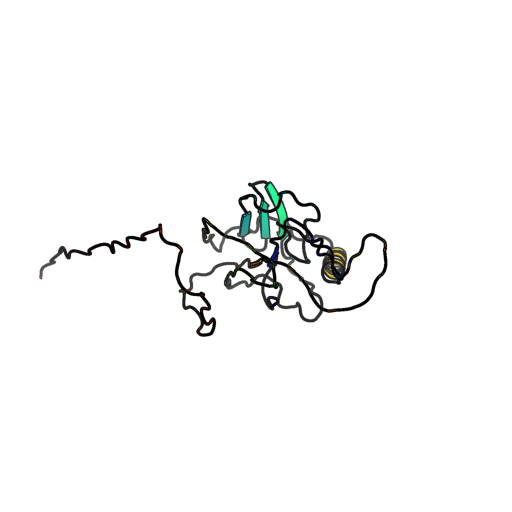ILE A O 1
ATOM 1260 N N . TYR A 1 162 ? -1.975 6.159 -3.234 1.00 54.41 162 TYR A N 1
ATOM 1261 C CA . TYR A 1 162 ? -2.311 6.265 -1.805 1.00 54.41 162 TYR A CA 1
ATOM 1262 C C . TYR A 1 162 ? -3.778 5.952 -1.534 1.00 54.41 162 TYR A C 1
ATOM 1264 O O . TYR A 1 162 ? -4.648 6.367 -2.291 1.00 54.41 162 TYR A O 1
ATOM 1272 N N . ALA A 1 163 ? -4.063 5.246 -0.445 1.00 41.22 163 ALA A N 1
ATOM 1273 C CA . ALA A 1 163 ? -5.420 4.833 -0.104 1.00 41.22 163 ALA A CA 1
ATOM 1274 C C . ALA A 1 163 ? -6.007 5.718 1.017 1.00 41.22 163 ALA A C 1
ATOM 1276 O O . ALA A 1 163 ? -5.636 5.543 2.181 1.00 41.22 163 ALA A O 1
ATOM 1277 N N . PRO A 1 164 ? -6.901 6.676 0.709 1.00 46.12 164 PRO A N 1
ATOM 1278 C CA . PRO A 1 164 ? -7.644 7.403 1.722 1.00 46.12 164 PRO A CA 1
ATOM 1279 C C . PRO A 1 164 ? -8.931 6.673 2.113 1.00 46.12 164 PRO A C 1
ATOM 1281 O O . PRO A 1 164 ? -9.606 6.062 1.287 1.00 46.12 164 PRO A O 1
ATOM 1284 N N . TYR A 1 165 ? -9.313 6.835 3.375 1.00 37.19 165 TYR A N 1
ATOM 1285 C CA . TYR A 1 165 ? -10.716 6.830 3.791 1.00 37.19 165 TYR A CA 1
ATOM 1286 C C . TYR A 1 165 ? -11.347 8.170 3.334 1.00 37.19 165 TYR A C 1
ATOM 1288 O O . TYR A 1 165 ? -10.613 9.151 3.228 1.00 37.19 165 TYR A O 1
ATOM 1296 N N . SER A 1 166 ? -12.639 8.276 3.001 1.00 35.53 166 SER A N 1
ATOM 1297 C CA . SER A 1 166 ? -13.208 9.550 2.502 1.00 35.53 166 SER A CA 1
ATOM 1298 C C . SER A 1 166 ? -14.308 10.095 3.405 1.00 35.53 166 SER A C 1
ATOM 1300 O O . SER A 1 166 ? -15.348 9.466 3.510 1.00 35.53 166 SER A O 1
ATOM 1302 N N . HIS A 1 167 ? -14.143 11.316 3.917 1.00 33.47 167 HIS A N 1
ATOM 1303 C CA . HIS A 1 167 ? -15.271 12.178 4.275 1.00 33.47 167 HIS A CA 1
ATOM 1304 C C . HIS A 1 167 ? -15.499 13.219 3.177 1.00 33.47 167 HIS A C 1
ATOM 1306 O O . HIS A 1 167 ? -14.573 13.615 2.466 1.00 33.47 167 HIS A O 1
ATOM 1312 N N . ARG A 1 168 ? -16.747 13.682 3.045 1.00 32.25 168 ARG A N 1
ATOM 1313 C CA . ARG A 1 168 ? -17.106 14.822 2.189 1.00 32.25 168 ARG A CA 1
ATOM 1314 C C . ARG A 1 168 ? -16.200 16.023 2.490 1.00 32.25 168 ARG A C 1
ATOM 1316 O O . ARG A 1 168 ? -16.197 16.529 3.605 1.00 32.25 168 ARG A O 1
ATOM 1323 N N . GLY A 1 169 ? -15.497 16.513 1.473 1.00 28.39 169 GLY A N 1
ATOM 1324 C CA . GLY A 1 169 ? -14.690 17.728 1.541 1.00 28.39 169 GLY A CA 1
ATOM 1325 C C . GLY A 1 169 ? -14.163 18.089 0.157 1.00 28.39 169 GLY A C 1
ATOM 1326 O O . GLY A 1 169 ? -13.664 17.237 -0.568 1.00 28.39 169 GLY A O 1
ATOM 1327 N N . TRP A 1 170 ? -14.377 19.335 -0.239 1.00 25.75 170 TRP A N 1
ATOM 1328 C CA . TRP A 1 170 ? -14.212 19.842 -1.594 1.00 25.75 170 TRP A CA 1
ATOM 1329 C C . TRP A 1 170 ? -12.755 19.861 -2.073 1.00 25.75 170 TRP A C 1
ATOM 1331 O O . TRP A 1 170 ? -11.824 20.077 -1.300 1.00 25.75 170 TRP A O 1
ATOM 1341 N N . TRP A 1 171 ? -12.587 19.679 -3.383 1.00 32.38 171 TRP A N 1
ATOM 1342 C CA . TRP A 1 171 ? -11.312 19.770 -4.082 1.00 32.38 171 TRP A CA 1
ATOM 1343 C C . TRP A 1 171 ? -10.832 21.220 -4.120 1.00 32.38 171 TRP A C 1
ATOM 1345 O O . TRP A 1 171 ? -11.377 22.029 -4.861 1.00 32.38 171 TRP A O 1
ATOM 1355 N N . ASN A 1 172 ? -9.772 21.519 -3.377 1.00 24.34 172 ASN A N 1
ATOM 1356 C CA . ASN A 1 172 ? -8.852 22.585 -3.739 1.00 24.34 172 ASN A CA 1
ATOM 1357 C C . ASN A 1 172 ? -7.478 21.952 -3.922 1.00 24.34 172 ASN A C 1
ATOM 1359 O O . ASN A 1 172 ? -6.876 21.433 -2.982 1.00 24.34 172 ASN A O 1
ATOM 1363 N N . SER A 1 173 ? -7.002 21.976 -5.162 1.00 29.16 173 SER A N 1
ATOM 1364 C CA . SER A 1 173 ? -5.592 21.820 -5.495 1.00 29.16 173 SER A CA 1
ATOM 1365 C C . SER A 1 173 ? -4.772 22.739 -4.588 1.00 29.16 173 SER A C 1
ATOM 1367 O O . SER A 1 173 ? -4.903 23.960 -4.657 1.00 29.16 173 SER A O 1
ATOM 1369 N N . ALA A 1 174 ? -3.957 22.150 -3.713 1.00 26.02 174 ALA A N 1
ATOM 1370 C CA . ALA A 1 174 ? -2.978 22.899 -2.941 1.00 26.02 174 ALA A CA 1
ATOM 1371 C C . ALA A 1 174 ? -2.008 23.605 -3.916 1.00 26.02 174 ALA A C 1
ATOM 1373 O O . ALA A 1 174 ? -1.561 22.976 -4.882 1.00 26.02 174 ALA A O 1
ATOM 1374 N N . PRO A 1 175 ? -1.682 24.891 -3.704 1.00 26.58 175 PRO A N 1
ATOM 1375 C CA . PRO A 1 175 ? -0.754 25.611 -4.564 1.00 26.58 175 PRO A CA 1
ATOM 1376 C C . PRO A 1 175 ? 0.657 25.071 -4.309 1.00 26.58 175 PRO A C 1
ATOM 1378 O O . PRO A 1 175 ? 1.136 25.103 -3.178 1.00 26.58 175 PRO A O 1
ATOM 1381 N N . GLY A 1 176 ? 1.318 24.542 -5.342 1.00 28.19 176 GLY A N 1
ATOM 1382 C CA . GLY A 1 176 ? 2.719 24.118 -5.221 1.00 28.19 176 GLY A CA 1
ATOM 1383 C C . GLY A 1 176 ? 3.213 23.025 -6.168 1.00 28.19 176 GLY A C 1
ATOM 1384 O O . GLY A 1 176 ? 4.416 22.797 -6.221 1.00 28.19 176 GLY A O 1
ATOM 1385 N N . ILE A 1 177 ? 2.352 22.371 -6.953 1.00 28.48 177 ILE A N 1
ATOM 1386 C CA . ILE A 1 177 ? 2.818 21.500 -8.045 1.00 28.48 177 ILE A CA 1
ATOM 1387 C C . ILE A 1 177 ? 2.863 22.335 -9.320 1.00 28.48 177 ILE A C 1
ATOM 1389 O O . ILE A 1 177 ? 1.857 22.523 -10.002 1.00 28.48 177 ILE A O 1
ATOM 1393 N N . HIS A 1 178 ? 4.041 22.882 -9.615 1.00 25.72 178 HIS A N 1
ATOM 1394 C CA . HIS A 1 178 ? 4.316 23.457 -10.922 1.00 25.72 178 HIS A CA 1
ATOM 1395 C C . HIS A 1 178 ? 4.270 22.349 -11.974 1.00 25.72 178 HIS A C 1
ATOM 1397 O O . HIS A 1 178 ? 5.081 21.424 -11.985 1.00 25.72 178 HIS A O 1
ATOM 1403 N N . SER A 1 179 ? 3.286 22.472 -12.855 1.00 31.11 179 SER A N 1
ATOM 1404 C CA . SER A 1 179 ? 3.167 21.770 -14.121 1.00 31.11 179 SER A CA 1
ATOM 1405 C C . SER A 1 179 ? 4.470 21.883 -14.914 1.00 31.11 179 SER A C 1
ATOM 1407 O O . SER A 1 179 ? 4.864 22.981 -15.299 1.00 31.11 179 SER A O 1
ATOM 1409 N N . LEU A 1 180 ? 5.112 20.756 -15.208 1.00 25.23 180 LEU A N 1
ATOM 1410 C CA . LEU A 1 180 ? 6.139 20.668 -16.244 1.00 25.23 180 LEU A CA 1
ATOM 1411 C C . LEU A 1 180 ? 5.636 19.713 -17.325 1.00 25.23 180 LEU A C 1
ATOM 1413 O O . LEU A 1 180 ? 5.936 18.524 -17.332 1.00 25.23 180 LEU A O 1
ATOM 1417 N N . TRP A 1 181 ? 4.819 20.258 -18.224 1.00 27.00 181 TRP A N 1
ATOM 1418 C CA . TRP A 1 181 ? 4.600 19.683 -19.547 1.00 27.00 181 TRP A CA 1
ATOM 1419 C C . TRP A 1 181 ? 5.715 20.205 -20.462 1.00 27.00 181 TRP A C 1
ATOM 1421 O O . TRP A 1 181 ? 5.848 21.426 -20.566 1.00 27.00 181 TRP A O 1
ATOM 1431 N N . PRO A 1 182 ? 6.500 19.367 -21.159 1.00 29.47 182 PRO A N 1
ATOM 1432 C CA . PRO A 1 182 ? 7.173 19.829 -22.356 1.00 29.47 182 PRO A CA 1
ATOM 1433 C C . PRO A 1 182 ? 6.179 19.898 -23.523 1.00 29.47 182 PRO A C 1
ATOM 1435 O O . PRO A 1 182 ? 5.192 19.165 -23.597 1.00 29.47 182 PRO A O 1
ATOM 1438 N N . ALA A 1 183 ? 6.455 20.864 -24.390 1.00 33.09 183 ALA A N 1
ATOM 1439 C CA . ALA A 1 183 ? 5.613 21.397 -25.442 1.00 33.09 183 ALA A CA 1
ATOM 1440 C C . ALA A 1 183 ? 5.200 20.394 -26.540 1.00 33.09 183 ALA A C 1
ATOM 1442 O O . ALA A 1 183 ? 5.999 19.579 -26.988 1.00 33.09 183 ALA A O 1
ATOM 1443 N N . SER A 1 184 ? 3.969 20.609 -27.022 1.00 31.44 184 SER A N 1
ATOM 1444 C CA . SER A 1 184 ? 3.362 20.202 -28.302 1.00 31.44 184 SER A CA 1
ATOM 1445 C C . SER A 1 184 ? 3.144 18.700 -28.589 1.00 31.44 184 SER A C 1
ATOM 1447 O O . SER A 1 184 ? 4.099 17.929 -28.646 1.00 31.44 184 SER A O 1
ATOM 1449 N N . PRO A 1 185 ? 1.895 18.269 -28.878 1.00 34.59 185 PRO A N 1
ATOM 1450 C CA . PRO A 1 185 ? 1.622 16.922 -29.380 1.00 34.59 185 PRO A CA 1
ATOM 1451 C C . PRO A 1 185 ? 2.052 16.768 -30.858 1.00 34.59 185 PRO A C 1
ATOM 1453 O O . PRO A 1 185 ? 2.032 17.749 -31.606 1.00 34.59 185 PRO A O 1
ATOM 1456 N N . PRO A 1 186 ? 2.411 15.550 -31.315 1.00 32.22 186 PRO A N 1
ATOM 1457 C CA . PRO A 1 186 ? 2.695 15.282 -32.726 1.00 32.22 186 PRO A CA 1
ATOM 1458 C C . PRO A 1 186 ? 1.440 15.485 -33.603 1.00 32.22 186 PRO A C 1
ATOM 1460 O O . PRO A 1 186 ? 0.313 15.345 -33.114 1.00 32.22 186 PRO A O 1
ATOM 1463 N N . PRO A 1 187 ? 1.598 15.822 -34.899 1.00 36.25 187 PRO A N 1
ATOM 1464 C CA . PRO A 1 187 ? 0.476 16.178 -35.761 1.00 36.25 187 PRO A CA 1
ATOM 1465 C C . PRO A 1 187 ? -0.418 14.958 -36.009 1.00 36.25 187 PRO A C 1
ATOM 1467 O O . PRO A 1 187 ? 0.035 13.945 -36.536 1.00 36.25 187 PRO A O 1
ATOM 1470 N N . GLY A 1 188 ? -1.697 15.060 -35.635 1.00 37.66 188 GLY A N 1
ATOM 1471 C CA . GLY A 1 188 ? -2.696 14.026 -35.930 1.00 37.66 188 GLY A CA 1
ATOM 1472 C C . GLY A 1 188 ? -3.863 13.908 -34.951 1.00 37.66 188 GLY A C 1
ATOM 1473 O O . GLY A 1 188 ? -4.838 13.239 -35.274 1.00 37.66 188 GLY A O 1
ATOM 1474 N N . ILE A 1 189 ? -3.823 14.566 -33.787 1.00 34.72 189 ILE A N 1
ATOM 1475 C CA . ILE A 1 189 ? -4.922 14.505 -32.810 1.00 34.72 189 ILE A CA 1
ATOM 1476 C C . ILE A 1 189 ? -5.448 15.918 -32.552 1.00 34.72 189 ILE A C 1
ATOM 1478 O O . ILE A 1 189 ? -4.823 16.716 -31.856 1.00 34.72 189 ILE A O 1
ATOM 1482 N N . ARG A 1 190 ? -6.610 16.233 -33.135 1.00 32.28 190 ARG A N 1
ATOM 1483 C CA . ARG A 1 190 ? -7.423 17.384 -32.728 1.00 32.28 190 ARG A CA 1
ATOM 1484 C C . ARG A 1 190 ? -8.268 16.964 -31.528 1.00 32.28 190 ARG A C 1
ATOM 1486 O O . ARG A 1 190 ? -9.034 16.013 -31.629 1.00 32.28 190 ARG A O 1
ATOM 1493 N N . TYR A 1 191 ? -8.149 17.685 -30.419 1.00 34.66 191 TYR A N 1
ATOM 1494 C CA . TYR A 1 191 ? -9.145 17.645 -29.353 1.00 34.66 191 TYR A CA 1
ATOM 1495 C C . TYR A 1 191 ? -10.162 18.757 -29.623 1.00 34.66 191 TYR A C 1
ATOM 1497 O O . TYR A 1 191 ? -9.834 19.935 -29.499 1.00 34.66 191 TYR A O 1
ATOM 1505 N N . GLU A 1 192 ? -11.381 18.394 -30.019 1.00 29.58 192 GLU A N 1
ATOM 1506 C CA . GLU A 1 192 ? -12.518 19.314 -29.984 1.00 29.58 192 GLU A CA 1
ATOM 1507 C C . GLU A 1 192 ? -13.120 19.289 -28.579 1.00 29.58 192 GLU A C 1
ATOM 1509 O O . GLU A 1 192 ? -13.636 18.272 -28.120 1.00 29.58 192 GLU A O 1
ATOM 1514 N N . HIS A 1 193 ? -13.033 20.420 -27.882 1.00 34.28 193 HIS A N 1
ATOM 1515 C CA . HIS A 1 193 ? -13.803 20.670 -26.674 1.00 34.28 193 HIS A CA 1
ATOM 1516 C C . HIS A 1 193 ? -15.049 21.460 -27.076 1.00 34.28 193 HIS A C 1
ATOM 1518 O O . HIS A 1 193 ? -14.973 22.667 -27.294 1.00 34.28 193 HIS A O 1
ATOM 1524 N N . THR A 1 194 ? -16.210 20.812 -27.142 1.00 30.84 194 THR A N 1
ATOM 1525 C CA . THR A 1 194 ? -17.502 21.511 -27.170 1.00 30.84 194 THR A CA 1
ATOM 1526 C C . THR A 1 194 ? -17.952 21.726 -25.722 1.00 30.84 194 THR A C 1
ATOM 1528 O O . THR A 1 194 ? -18.286 20.753 -25.046 1.00 30.84 194 THR A O 1
ATOM 1531 N N . PRO A 1 195 ? -17.918 22.955 -25.171 1.00 33.03 195 PRO A N 1
ATOM 1532 C CA . PRO A 1 195 ? -18.545 23.208 -23.879 1.00 33.03 195 PRO A CA 1
ATOM 1533 C C . PRO A 1 195 ? -20.076 23.097 -24.017 1.00 33.03 195 PRO A C 1
ATOM 1535 O O . PRO A 1 195 ? -20.624 23.516 -25.039 1.00 33.03 195 PRO A O 1
ATOM 1538 N N . PRO A 1 196 ? -20.794 22.545 -23.023 1.00 36.25 196 PRO A N 1
ATOM 1539 C CA . PRO A 1 196 ? -22.250 22.518 -23.061 1.00 36.25 196 PRO A CA 1
ATOM 1540 C C . PRO A 1 196 ? -22.819 23.941 -22.942 1.00 36.25 196 PRO A C 1
ATOM 1542 O O . PRO A 1 196 ? -22.578 24.640 -21.957 1.00 36.25 196 PRO A O 1
ATOM 1545 N N . ASN A 1 197 ? -23.597 24.348 -23.951 1.00 33.03 197 ASN A N 1
ATOM 1546 C CA . ASN A 1 197 ? -24.458 25.531 -23.919 1.00 33.03 197 ASN A CA 1
ATOM 1547 C C . ASN A 1 197 ? -25.516 25.367 -22.821 1.00 33.03 197 ASN A C 1
ATOM 1549 O O . ASN A 1 197 ? -26.416 24.536 -22.942 1.00 33.03 197 ASN A O 1
ATOM 1553 N N . TRP A 1 198 ? -25.451 26.201 -21.788 1.00 35.16 198 TRP A N 1
ATOM 1554 C CA . TRP A 1 198 ? -26.571 26.423 -20.879 1.00 35.16 198 TRP A CA 1
ATOM 1555 C C . TRP A 1 198 ? -27.447 27.537 -21.455 1.00 35.16 198 TRP A C 1
ATOM 1557 O O . TRP A 1 198 ? -27.223 28.714 -21.188 1.00 35.16 198 TRP A O 1
ATOM 1567 N N . ASN A 1 199 ? -28.437 27.161 -22.269 1.00 33.00 199 ASN A N 1
ATOM 1568 C CA . ASN A 1 199 ? -29.563 28.043 -22.552 1.00 33.00 199 ASN A CA 1
ATOM 1569 C C . ASN A 1 199 ? -30.464 28.097 -21.317 1.00 33.00 199 ASN A C 1
ATOM 1571 O O . ASN A 1 199 ? -30.950 27.080 -20.823 1.00 33.00 199 ASN A O 1
ATOM 1575 N N . SER A 1 200 ? -30.679 29.316 -20.847 1.00 38.78 200 SER A N 1
ATOM 1576 C CA . SER A 1 200 ? -31.678 29.714 -19.873 1.00 38.78 200 SER A CA 1
ATOM 1577 C C . SER A 1 200 ? -33.100 29.430 -20.379 1.00 38.78 200 SER A C 1
ATOM 1579 O O . SER A 1 200 ? -33.583 30.043 -21.324 1.00 38.78 200 SER A O 1
ATOM 1581 N N . ALA A 1 201 ? -33.795 28.539 -19.681 1.00 33.03 201 ALA A N 1
ATOM 1582 C CA . ALA A 1 201 ? -35.250 28.487 -19.553 1.00 33.03 201 ALA A CA 1
ATOM 1583 C C . ALA A 1 201 ? -35.478 28.109 -18.078 1.00 33.03 201 ALA A C 1
ATOM 1585 O O . ALA A 1 201 ? -34.970 27.092 -17.626 1.00 33.03 201 ALA A O 1
ATOM 1586 N N . GLY A 1 202 ? -36.029 28.941 -17.200 1.00 30.73 202 GLY A N 1
ATOM 1587 C CA . GLY A 1 202 ? -37.274 29.676 -17.333 1.00 30.73 202 GLY A CA 1
ATOM 1588 C C . GLY A 1 202 ? -38.274 29.015 -16.385 1.00 30.73 202 GLY A C 1
ATOM 1589 O O . GLY A 1 202 ? -38.898 28.029 -16.751 1.00 30.73 202 GLY A O 1
ATOM 1590 N N . SER A 1 203 ? -38.415 29.532 -15.163 1.00 32.44 203 SER A N 1
ATOM 1591 C CA . SER A 1 203 ? -39.599 29.274 -14.337 1.00 32.44 203 SER A CA 1
ATOM 1592 C C . SER A 1 203 ? -39.857 30.466 -13.420 1.00 32.44 203 SER A C 1
ATOM 1594 O O . SER A 1 203 ? -39.260 30.616 -12.356 1.00 32.44 203 SER A O 1
ATOM 1596 N N . SER A 1 204 ? -40.756 31.324 -13.887 1.00 37.44 204 SER A N 1
ATOM 1597 C CA . SER A 1 204 ? -41.557 32.254 -13.100 1.00 37.44 204 SER A CA 1
ATOM 1598 C C . SER A 1 204 ? -42.292 31.527 -11.973 1.00 37.44 204 SER A C 1
ATOM 1600 O O . SER A 1 204 ? -42.857 30.463 -12.222 1.00 37.44 204 SER A O 1
ATOM 1602 N N . HIS A 1 205 ? -42.363 32.123 -10.783 1.00 31.20 205 HIS A N 1
ATOM 1603 C CA . HIS A 1 205 ? -43.441 31.876 -9.820 1.00 31.20 205 HIS A CA 1
ATOM 1604 C C . HIS A 1 205 ? -44.034 33.225 -9.372 1.00 31.20 205 HIS A C 1
ATOM 1606 O O . HIS A 1 205 ? -43.271 34.183 -9.230 1.00 31.20 205 HIS A O 1
ATOM 1612 N N . PRO A 1 206 ? -45.369 33.323 -9.229 1.00 44.28 206 PRO A N 1
ATOM 1613 C CA . PRO A 1 206 ? -46.078 34.565 -8.939 1.00 44.28 206 PRO A CA 1
ATOM 1614 C C . PRO A 1 206 ? -46.323 34.793 -7.436 1.00 44.28 206 PRO A C 1
ATOM 1616 O O . PRO A 1 206 ? -46.211 33.862 -6.637 1.00 44.28 206 PRO A O 1
ATOM 1619 N N . HIS A 1 207 ? -46.795 36.018 -7.166 1.00 35.44 207 HIS A N 1
ATOM 1620 C CA . HIS A 1 207 ? -47.268 36.652 -5.923 1.00 35.44 207 HIS A CA 1
ATOM 1621 C C . HIS A 1 207 ? -46.236 37.441 -5.117 1.00 35.44 207 HIS A C 1
ATOM 1623 O O . HIS A 1 207 ? -45.323 36.839 -4.518 1.00 35.44 207 HIS A O 1
#

Sequence (207 aa):
GWPAKGYECQVLNSTIPGDYMEHKLSGSIYAVRNVWKAVQADKEWYNYTIKVQGKTIQTFINGMLAAEYTEPAELWRPEGWEGRKLSPTGGTFAFQCHDPGSVVAYKNIKVKPLADDLPTPGTPPEDLEFEAQIVKLASTTPYRPAPLSIHSGPHKCCPTIYAPYSHRGWWNSAPGIHSLWPASPPPGIRYEHTPPNWNSAGSSHPH

Radius of gyration: 21.33 Å; chains: 1; bounding box: 75×52×55 Å

Secondary structure (DSSP, 8-state):
---SSSEEEE--SSPPPSSS-----TT-BTTTB---S-SS-TT----EEEEEETTEEEEEETTEEEEEEE--SS----TT-TT-S--TT-----EE--STT------S----PPPTTPPP-SPPPS-HHHHHHHHHHHHSTT--SS-------------EEEE-----------TT----PPS-PPTT-------------------